Protein AF-A0A9D4Z1L6-F1 (afdb_monomer_lite)

Seconda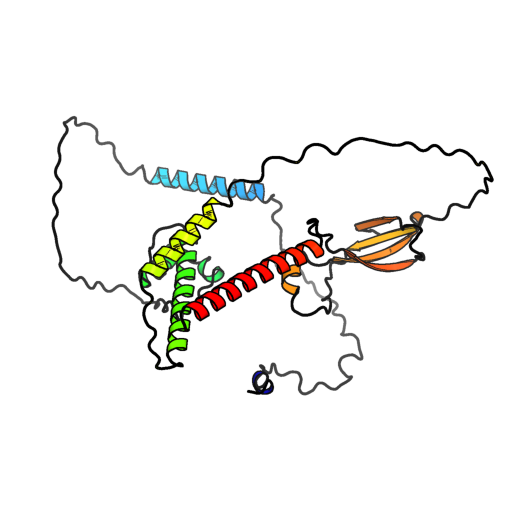ry structure (DSSP, 8-state):
--GGGGTTT----S-STT--TTTSSSSPPPPP---S----S-------S-HHHHHHHHHHHHHHHHHHHHHHHSTT------------------------------S----PPPTTT----HHHHTTS-HHHHHHHHHHTT----S-HHHHHHHHHHHHHHHHHHHHHHHHHTSS---PPPPPPHHHHHHHHHHHHHHHTSSSS--SS---------------------------PPEEEEEEEE---------TTSHHHHHHS-PPEEEEEEEEETTT--S--SEEEEPPTTS---TT-EEEEEE----SS---HHHHHHHHHHHHHHHHHHHHHHHHHHHHTT-

Foldseek 3Di:
DDPVVVPPDDPDPPPDPPPDPPPPPPDDPDDDDDPDDPPDPDDDDDDPDDPVVVVVVVVVVVVVVVVVVVVVVPPPDDDDDDDDDDDDDDDDDDDDDDDDDDDDDDDDDPPLDDLQPDDDDLVNLVVDDLVVLLVNCVVVVHDSDDDSVVSSVVSVVSSVVSNVVVVVVVVVVPDDPDDDDDDDPVVVVVVVVVVVVVVVVVPDDDDDDDDDDDDDDDDDDDDDDDDDPDPDPPPQWKKKFWAFDPDDDPDPPDPPCVVVCVPPPHWTKIKIFIAGPVPDPDDGPDMDTDDPVDPDDHGDIDTDTPDDPDPPPCPPVNVVVVVVVVVVVVVVVVVVVVVVVVVVVD

Radius of gyration: 37.53 Å; chains: 1; bounding box: 114×87×86 Å

InterPro domains:
  IPR003034 SAP domain [PF02037] (129-159)
  IPR003034 SAP domain [PS50800] (125-159)
  IPR018276 DET1- and DDB1-associated protein 1 domain [PF10172] (6-60)
  IPR033575 DET1- and DDB1-associated protein 1-like [PTHR31879] (5-113)
  IPR036361 SAP domain superfamily [G3DSA:1.10.720.30] (111-173)
  IPR036361 SAP domain superfamily [SSF68906] (119-159)

Organism: Chlorella vulgaris (NCBI:txid3077)

Structure (mmCIF, N/CA/C/O backbone):
data_AF-A0A9D4Z1L6-F1
#
_entry.id   AF-A0A9D4Z1L6-F1
#
loop_
_atom_site.group_PDB
_atom_site.id
_atom_site.type_symbol
_atom_site.label_atom_id
_atom_site.label_alt_id
_atom_site.label_comp_id
_atom_site.label_asym_id
_atom_site.label_entity_id
_atom_site.label_seq_id
_atom_site.pdbx_PDB_ins_code
_atom_site.Cartn_x
_atom_site.Cartn_y
_atom_site.Cartn_z
_atom_site.occupancy
_atom_site.B_iso_or_equiv
_atom_site.auth_seq_id
_atom_site.auth_comp_id
_atom_site.auth_asym_id
_atom_site.auth_atom_id
_atom_site.pdbx_PDB_model_num
ATOM 1 N N . MET A 1 1 ? -9.195 -36.889 11.723 1.00 53.09 1 MET A N 1
ATOM 2 C CA . MET A 1 1 ? -9.325 -36.210 10.416 1.00 53.09 1 MET A CA 1
ATOM 3 C C . MET A 1 1 ? -7.951 -36.208 9.779 1.00 53.09 1 MET A C 1
ATOM 5 O O . MET A 1 1 ? -7.046 -35.623 10.361 1.00 53.09 1 MET A O 1
ATOM 9 N N . SER A 1 2 ? -7.751 -36.966 8.698 1.00 58.97 2 SER A N 1
ATOM 10 C CA . SER A 1 2 ? -6.443 -37.022 8.039 1.00 58.97 2 SER A CA 1
ATOM 11 C C . SER A 1 2 ? -6.217 -35.731 7.235 1.00 58.97 2 SER A C 1
ATOM 13 O O . SER A 1 2 ? -7.183 -35.143 6.742 1.00 58.97 2 SER A O 1
ATOM 15 N N . PRO A 1 3 ? -4.966 -35.267 7.094 1.00 63.22 3 PRO A N 1
ATOM 16 C CA . PRO A 1 3 ? -4.641 -34.063 6.327 1.00 63.22 3 PRO A CA 1
ATOM 17 C C . PRO A 1 3 ? -4.965 -34.179 4.827 1.00 63.22 3 PRO A C 1
ATOM 19 O O . PRO A 1 3 ? -4.980 -33.163 4.140 1.00 63.22 3 PRO A O 1
ATOM 22 N N . ALA A 1 4 ? -5.260 -35.383 4.324 1.00 72.00 4 ALA A N 1
ATOM 23 C CA . ALA A 1 4 ? -5.611 -35.612 2.924 1.00 72.00 4 ALA A CA 1
ATOM 24 C C . ALA A 1 4 ? -6.926 -34.913 2.526 1.00 72.00 4 ALA A C 1
ATOM 26 O O . ALA A 1 4 ? -6.987 -34.281 1.479 1.00 72.00 4 ALA A O 1
ATOM 27 N N . GLY A 1 5 ? -7.928 -34.901 3.413 1.00 76.75 5 GLY A N 1
ATOM 28 C CA . GLY A 1 5 ? -9.244 -34.325 3.102 1.00 76.75 5 GLY A CA 1
ATOM 29 C C . GLY A 1 5 ? -9.274 -32.796 2.968 1.00 76.75 5 GLY A C 1
ATOM 30 O O . GLY A 1 5 ? -10.266 -32.250 2.502 1.00 76.75 5 GLY A O 1
ATOM 31 N N . PHE A 1 6 ? -8.209 -32.087 3.366 1.00 76.00 6 PHE A N 1
ATOM 32 C CA . PHE A 1 6 ? -8.093 -30.633 3.169 1.00 76.00 6 PHE A CA 1
ATOM 33 C C . PHE A 1 6 ? -7.629 -30.250 1.758 1.00 76.00 6 PHE A C 1
ATOM 35 O O . PHE A 1 6 ? -7.719 -29.079 1.391 1.00 76.00 6 PHE A O 1
ATOM 42 N N . LEU A 1 7 ? -7.097 -31.209 0.995 1.00 80.62 7 LEU A N 1
ATOM 43 C CA . LEU A 1 7 ? -6.546 -30.981 -0.343 1.00 80.62 7 LEU A CA 1
ATOM 44 C C . LEU A 1 7 ? -7.459 -31.505 -1.457 1.00 80.62 7 LEU A C 1
ATOM 46 O O . LEU A 1 7 ? -7.248 -31.178 -2.626 1.00 80.62 7 LEU A O 1
ATOM 50 N N . ASP A 1 8 ? -8.499 -32.254 -1.099 1.00 82.81 8 ASP A N 1
ATOM 51 C CA . ASP A 1 8 ? -9.543 -32.674 -2.022 1.00 82.81 8 ASP A CA 1
ATOM 52 C C . ASP A 1 8 ? -10.422 -31.454 -2.364 1.00 82.81 8 ASP A C 1
ATOM 54 O O . ASP A 1 8 ? -10.952 -30.792 -1.472 1.00 82.81 8 ASP A O 1
ATOM 58 N N . ASN A 1 9 ? -10.599 -31.154 -3.658 1.00 81.31 9 ASN A N 1
ATOM 59 C CA . ASN A 1 9 ? -11.331 -29.995 -4.220 1.00 81.31 9 ASN A CA 1
ATOM 60 C C . ASN A 1 9 ? -10.559 -28.671 -4.359 1.00 81.31 9 ASN A C 1
ATOM 62 O O . ASN A 1 9 ? -11.145 -27.587 -4.280 1.00 81.31 9 ASN A O 1
ATOM 66 N N . LEU A 1 10 ? -9.258 -28.721 -4.652 1.00 82.62 10 LEU A N 1
ATOM 67 C CA . LEU A 1 10 ? -8.587 -27.533 -5.182 1.00 82.62 10 LEU A CA 1
ATOM 68 C C . LEU A 1 10 ? -9.253 -27.090 -6.502 1.00 82.62 10 LEU A C 1
ATOM 70 O O . LEU A 1 10 ? -9.588 -27.934 -7.337 1.00 82.62 10 LEU A O 1
ATOM 74 N N . PRO A 1 11 ? -9.446 -25.778 -6.722 1.00 84.50 11 PRO A N 1
ATOM 75 C CA . PRO A 1 11 ? -10.078 -25.275 -7.932 1.00 84.50 11 PRO A CA 1
ATOM 76 C C . PRO A 1 11 ? -9.246 -25.656 -9.161 1.00 84.50 11 PRO A C 1
ATOM 78 O O . PRO A 1 11 ? -8.158 -25.123 -9.389 1.00 84.50 11 PRO A O 1
ATOM 81 N N . SER A 1 12 ? -9.775 -26.578 -9.967 1.00 81.50 12 SER A N 1
ATOM 82 C CA . SER A 1 12 ? -9.159 -26.976 -11.228 1.00 81.50 12 SER A CA 1
ATOM 83 C C . SER A 1 12 ? -9.304 -25.844 -12.241 1.00 81.50 12 SER A C 1
ATOM 85 O O . SER A 1 12 ? -10.397 -25.560 -12.724 1.00 81.50 12 SER A O 1
ATOM 87 N N . ARG A 1 13 ? -8.187 -25.189 -12.577 1.00 78.31 13 ARG A N 1
ATOM 88 C CA . ARG A 1 13 ? -8.108 -24.219 -13.686 1.00 78.31 13 ARG A CA 1
ATOM 89 C C . ARG A 1 13 ? -7.798 -24.884 -15.040 1.00 78.31 13 ARG A C 1
ATOM 91 O O . ARG A 1 13 ? -7.430 -24.202 -15.990 1.00 78.31 13 ARG A O 1
ATOM 98 N N . GLY A 1 14 ? -7.969 -26.208 -15.130 1.00 70.75 14 GLY A N 1
ATOM 99 C CA . GLY A 1 14 ? -8.127 -26.929 -16.396 1.00 70.75 14 GLY A CA 1
ATOM 100 C C . GLY A 1 14 ? -6.886 -27.115 -17.276 1.00 70.75 14 GLY A C 1
ATOM 101 O O . GLY A 1 14 ? -7.054 -27.222 -18.482 1.00 70.75 14 GLY A O 1
ATOM 102 N N . THR A 1 15 ? -5.656 -27.150 -16.749 1.00 63.81 15 THR A N 1
ATOM 103 C CA . THR A 1 15 ? -4.468 -27.056 -17.637 1.00 63.81 15 THR A CA 1
ATOM 104 C C . THR A 1 15 ? -3.297 -27.996 -17.357 1.00 63.81 15 THR A C 1
ATOM 106 O O . THR A 1 15 ? -2.270 -27.868 -18.012 1.00 63.81 15 THR A O 1
ATOM 109 N N . LEU A 1 16 ? -3.414 -28.966 -16.444 1.00 68.69 16 LEU A N 1
ATOM 110 C CA . LEU A 1 16 ? -2.266 -29.816 -16.072 1.00 68.69 16 LEU A CA 1
ATOM 111 C C . LEU A 1 16 ? -2.433 -31.314 -16.381 1.00 68.69 16 LEU A C 1
ATOM 113 O O . LEU A 1 16 ? -1.571 -32.106 -16.022 1.00 68.69 16 LEU A O 1
ATOM 117 N N . VAL A 1 17 ? -3.512 -31.722 -17.057 1.00 70.75 17 VAL A N 1
ATOM 118 C CA . VAL A 1 17 ? -3.799 -33.151 -17.322 1.00 70.75 17 VAL A CA 1
ATOM 119 C C . VAL A 1 17 ? -2.971 -33.710 -18.491 1.00 70.75 17 VAL A C 1
ATOM 121 O O . VAL A 1 17 ? -2.734 -34.910 -18.556 1.00 70.75 17 VAL A O 1
ATOM 124 N N . ALA A 1 18 ? -2.475 -32.848 -19.381 1.00 67.44 18 ALA A N 1
ATOM 125 C CA . ALA A 1 18 ? -1.703 -33.227 -20.567 1.00 67.44 18 ALA A CA 1
ATOM 126 C C . ALA A 1 18 ? -0.277 -32.647 -20.550 1.00 67.44 18 ALA A C 1
ATOM 128 O O . ALA A 1 18 ? 0.233 -32.196 -21.573 1.00 67.44 18 ALA A O 1
ATOM 129 N N . VAL A 1 19 ? 0.373 -32.609 -19.382 1.00 62.50 19 VAL A N 1
ATOM 130 C CA . VAL A 1 19 ? 1.788 -32.217 -19.315 1.00 62.50 19 VAL A CA 1
ATOM 131 C C . VAL A 1 19 ? 2.632 -33.409 -19.753 1.00 62.50 19 VAL A C 1
ATOM 133 O O . VAL A 1 19 ? 2.921 -34.309 -18.968 1.00 62.50 19 VAL A O 1
ATOM 136 N N . GLN A 1 20 ? 3.020 -33.426 -21.026 1.00 66.69 20 GLN A N 1
ATOM 137 C CA . GLN A 1 20 ? 4.015 -34.367 -21.521 1.00 66.69 20 GLN A CA 1
ATOM 138 C C . GLN A 1 20 ? 5.375 -33.987 -20.920 1.00 66.69 20 GLN A C 1
ATOM 140 O O . GLN A 1 20 ? 5.901 -32.899 -21.178 1.00 66.69 20 GLN A O 1
ATOM 145 N N . ALA A 1 21 ? 5.930 -34.860 -20.077 1.00 59.34 21 ALA A N 1
ATOM 146 C CA . ALA A 1 21 ? 7.253 -34.660 -19.502 1.00 59.34 21 ALA A CA 1
ATOM 147 C C . ALA A 1 21 ? 8.281 -34.493 -20.638 1.00 59.34 21 ALA A C 1
ATOM 149 O O . ALA A 1 21 ? 8.428 -35.376 -21.478 1.00 59.34 21 ALA A O 1
ATOM 150 N N . GLY A 1 22 ? 8.955 -33.340 -20.684 1.00 59.53 22 GLY A N 1
ATOM 151 C CA . GLY A 1 22 ? 10.030 -33.058 -21.643 1.00 59.53 22 GLY A CA 1
ATOM 152 C C . GLY A 1 22 ? 9.671 -32.185 -22.853 1.00 59.53 22 GLY A C 1
ATOM 153 O O . GLY A 1 22 ? 10.588 -31.682 -23.491 1.00 59.53 22 GLY A O 1
ATOM 154 N N . ALA A 1 23 ? 8.392 -31.921 -23.151 1.00 57.47 23 ALA A N 1
ATOM 155 C CA . ALA A 1 23 ? 8.019 -31.137 -24.343 1.00 57.47 23 ALA A CA 1
ATOM 156 C C . ALA A 1 23 ? 8.062 -29.605 -24.140 1.00 57.47 23 ALA A C 1
ATOM 158 O O . ALA A 1 23 ? 8.220 -28.854 -25.097 1.00 57.47 23 ALA A O 1
ATOM 159 N N . ALA A 1 24 ? 7.933 -29.119 -22.901 1.00 55.81 24 ALA A N 1
ATOM 160 C CA . ALA A 1 24 ? 7.714 -27.694 -22.621 1.00 55.81 24 ALA A CA 1
ATOM 161 C C . ALA A 1 24 ? 8.992 -26.846 -22.432 1.00 55.81 24 ALA A C 1
ATOM 163 O O . ALA A 1 24 ? 8.884 -25.653 -22.164 1.00 55.81 24 ALA A O 1
ATOM 164 N N . PHE A 1 25 ? 10.190 -27.434 -22.545 1.00 57.44 25 PHE A N 1
ATOM 165 C CA . PHE A 1 25 ? 11.450 -26.734 -22.233 1.00 57.44 25 PHE A CA 1
ATOM 166 C C . PHE A 1 25 ? 12.589 -26.973 -23.235 1.00 57.44 25 PHE A C 1
ATOM 168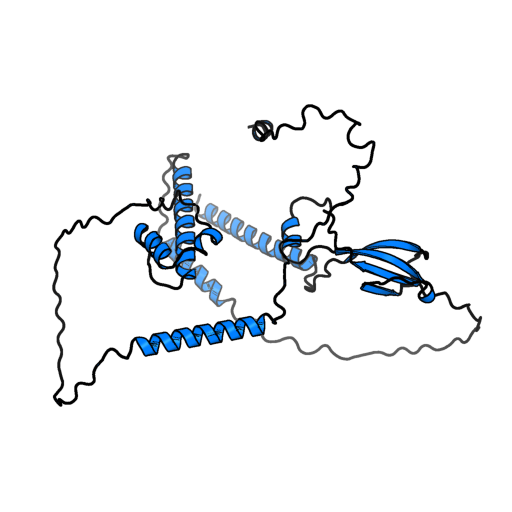 O O . PHE A 1 25 ? 13.698 -26.502 -23.002 1.00 57.44 25 PHE A O 1
ATOM 175 N N . SER A 1 26 ? 12.361 -27.698 -24.336 1.00 64.25 26 SER A N 1
ATOM 176 C CA . SER A 1 26 ? 13.441 -28.020 -25.283 1.00 64.25 26 SER A CA 1
ATOM 177 C C . SER A 1 26 ? 13.832 -26.848 -26.186 1.00 64.25 26 SER A C 1
ATOM 179 O O . SER A 1 26 ? 14.920 -26.857 -26.753 1.00 64.25 26 SER A O 1
ATOM 181 N N . ALA A 1 27 ? 12.965 -25.844 -26.321 1.00 71.56 27 ALA A N 1
ATOM 182 C CA . ALA A 1 27 ? 13.231 -24.641 -27.094 1.00 71.56 27 ALA A CA 1
ATOM 183 C C . ALA A 1 27 ? 12.904 -23.396 -26.255 1.00 71.56 27 ALA A C 1
ATOM 185 O O . ALA A 1 27 ? 11.873 -23.378 -25.574 1.00 71.56 27 ALA A O 1
ATOM 186 N N . PRO A 1 28 ? 13.748 -22.349 -26.295 1.00 76.56 28 PRO A N 1
ATOM 187 C CA . PRO A 1 28 ? 13.396 -21.054 -25.734 1.00 76.56 28 PRO A CA 1
ATOM 188 C C . PRO A 1 28 ? 12.063 -20.569 -26.328 1.00 76.56 28 PRO A C 1
ATOM 190 O O . PRO A 1 28 ? 11.836 -20.762 -27.527 1.00 76.56 28 PRO A O 1
ATOM 193 N N . PRO A 1 29 ? 11.173 -19.945 -25.534 1.00 80.69 29 PRO A N 1
ATOM 194 C CA . PRO A 1 29 ? 9.960 -19.344 -26.074 1.00 80.69 29 PRO A CA 1
ATOM 195 C C . PRO A 1 29 ? 10.329 -18.338 -27.168 1.00 80.69 29 PRO A C 1
ATOM 197 O O . PRO A 1 29 ? 11.328 -17.624 -27.053 1.00 80.69 29 PRO A O 1
ATOM 200 N N . SER A 1 30 ? 9.526 -18.284 -28.231 1.00 86.81 30 SER A N 1
ATOM 201 C CA . SER A 1 30 ? 9.748 -17.347 -29.332 1.00 86.81 30 SER A CA 1
ATOM 202 C C . SER A 1 30 ? 9.797 -15.915 -28.803 1.00 86.81 30 SER A C 1
ATOM 204 O O . SER A 1 30 ? 8.888 -15.481 -28.088 1.00 86.81 30 SER A O 1
ATOM 206 N N . VAL A 1 31 ? 10.846 -15.179 -29.164 1.00 91.44 31 VAL A N 1
ATOM 207 C CA . VAL A 1 31 ? 10.984 -13.768 -28.803 1.00 91.44 31 VAL A CA 1
ATOM 208 C C . VAL A 1 31 ? 9.950 -12.968 -29.588 1.00 91.44 31 VAL A C 1
ATOM 210 O O . VAL A 1 31 ? 9.904 -13.039 -30.814 1.00 91.44 31 VAL A O 1
ATOM 213 N N . TYR A 1 32 ? 9.112 -12.215 -28.881 1.00 91.81 32 TYR A N 1
ATOM 214 C CA . TYR A 1 32 ? 8.189 -11.282 -29.515 1.00 91.81 32 TYR A CA 1
ATOM 215 C C . TYR A 1 32 ? 8.948 -10.023 -29.947 1.00 91.81 32 TYR A C 1
ATOM 217 O O . TYR A 1 32 ? 9.517 -9.325 -29.107 1.00 91.81 32 TYR A O 1
ATOM 225 N N . ILE A 1 33 ? 8.939 -9.744 -31.250 1.00 94.50 33 ILE A N 1
ATOM 226 C CA . ILE A 1 33 ? 9.453 -8.511 -31.851 1.00 94.50 33 ILE A CA 1
ATOM 227 C C . ILE A 1 33 ? 8.235 -7.711 -32.316 1.00 94.50 33 ILE A C 1
ATOM 229 O O . ILE A 1 33 ? 7.389 -8.224 -33.047 1.00 94.50 33 ILE A O 1
ATOM 233 N N . ALA A 1 34 ? 8.096 -6.482 -31.822 1.00 90.81 34 ALA A N 1
ATOM 234 C CA . ALA A 1 34 ? 6.982 -5.619 -32.190 1.00 90.81 34 ALA A CA 1
ATOM 235 C C . ALA A 1 34 ? 7.282 -4.924 -33.528 1.00 90.81 34 ALA A C 1
ATOM 237 O O . ALA A 1 34 ? 8.034 -3.955 -33.558 1.00 90.81 34 ALA A O 1
ATOM 238 N N . ASP A 1 35 ? 6.674 -5.405 -34.615 1.00 93.75 35 ASP A N 1
ATOM 239 C CA . ASP A 1 35 ? 6.827 -4.824 -35.964 1.00 93.75 35 ASP A CA 1
ATOM 240 C C . ASP A 1 35 ? 5.863 -3.655 -36.245 1.00 93.75 35 ASP A C 1
ATOM 242 O O . ASP A 1 35 ? 5.891 -3.050 -37.316 1.00 93.75 35 ASP A O 1
ATOM 246 N N . HIS A 1 36 ? 4.975 -3.342 -35.301 1.00 93.06 36 HIS A N 1
ATOM 247 C CA . HIS A 1 36 ? 3.961 -2.298 -35.434 1.00 93.06 36 HIS A CA 1
ATOM 248 C C . HIS A 1 36 ? 4.182 -1.156 -34.444 1.00 93.06 36 HIS A C 1
ATOM 250 O O . HIS A 1 36 ? 4.800 -1.334 -33.396 1.00 93.06 36 HIS A O 1
ATOM 256 N N . ASP A 1 37 ? 3.635 0.017 -34.769 1.00 89.06 37 ASP A N 1
ATOM 257 C CA . ASP A 1 37 ? 3.683 1.185 -33.894 1.00 89.06 37 ASP A CA 1
ATOM 258 C C . ASP A 1 37 ? 2.895 0.926 -32.600 1.00 89.06 37 ASP A C 1
ATOM 260 O O . ASP A 1 37 ? 1.679 0.721 -32.611 1.00 89.06 37 ASP A O 1
ATOM 264 N N . THR A 1 38 ? 3.605 0.921 -31.473 1.00 88.94 38 THR A N 1
ATOM 265 C CA . THR A 1 38 ? 3.051 0.733 -30.127 1.00 88.94 38 THR A CA 1
ATOM 266 C C . THR A 1 38 ? 2.968 2.053 -29.363 1.00 88.94 38 THR A C 1
ATOM 268 O O . THR A 1 38 ? 3.260 2.094 -28.164 1.00 88.94 38 THR A O 1
ATOM 271 N N . ALA A 1 39 ? 2.616 3.151 -30.037 1.00 91.88 39 ALA A N 1
ATOM 272 C CA . ALA A 1 39 ? 2.432 4.446 -29.393 1.00 91.88 39 ALA A CA 1
ATOM 273 C C . ALA A 1 39 ? 1.466 4.332 -28.188 1.00 91.88 39 ALA A C 1
ATOM 275 O O . ALA A 1 39 ? 0.300 3.950 -28.349 1.00 91.88 39 ALA A O 1
ATOM 276 N N . PRO A 1 40 ? 1.919 4.639 -26.956 1.00 91.12 40 PRO A N 1
ATOM 277 C CA . PRO A 1 40 ? 1.089 4.471 -25.774 1.00 91.12 40 PRO A CA 1
ATOM 278 C C . PRO A 1 40 ? -0.022 5.526 -25.749 1.00 91.12 40 PRO A C 1
ATOM 280 O O . PRO A 1 40 ? 0.241 6.725 -25.803 1.00 91.12 40 PRO A O 1
ATOM 283 N N . GLN A 1 41 ? -1.275 5.092 -25.587 1.00 91.44 41 GLN A N 1
ATOM 284 C CA . GLN A 1 41 ? -2.422 6.004 -25.446 1.00 91.44 41 GLN A CA 1
ATOM 285 C C . GLN A 1 41 ? -2.396 6.801 -24.133 1.00 91.44 41 GLN A C 1
ATOM 287 O O . GLN A 1 41 ? -3.025 7.852 -24.023 1.00 91.44 41 GLN A O 1
ATOM 292 N N . GLN A 1 42 ? -1.698 6.296 -23.114 1.00 93.69 42 GLN A N 1
ATOM 293 C CA . GLN A 1 42 ? -1.614 6.918 -21.797 1.00 93.69 42 GLN A CA 1
ATOM 294 C C . GLN A 1 42 ? -0.160 6.992 -21.348 1.00 93.69 42 GLN A C 1
ATOM 296 O O . GLN A 1 42 ? 0.555 5.992 -21.342 1.00 93.69 42 GLN A O 1
ATOM 301 N N . VAL A 1 43 ? 0.262 8.186 -20.935 1.00 94.44 43 VAL A N 1
ATOM 302 C CA . VAL A 1 43 ? 1.596 8.426 -20.384 1.00 94.44 43 VAL A CA 1
ATOM 303 C C . VAL A 1 43 ? 1.454 8.692 -18.894 1.00 94.44 43 VAL A C 1
ATOM 305 O O . VAL A 1 43 ? 0.856 9.688 -18.485 1.00 94.44 43 VAL A O 1
ATOM 308 N N . VAL A 1 44 ? 2.014 7.807 -18.071 1.00 95.06 44 VAL A N 1
ATOM 309 C CA . VAL A 1 44 ? 2.070 8.013 -16.622 1.00 95.06 44 VAL A CA 1
ATOM 310 C C . VAL A 1 44 ? 3.084 9.118 -16.338 1.00 95.06 44 VAL A C 1
ATOM 312 O O . VAL A 1 44 ? 4.272 8.978 -16.626 1.00 95.06 44 VAL A O 1
ATOM 315 N N . ARG A 1 45 ? 2.611 10.243 -15.798 1.00 95.62 45 ARG A N 1
ATOM 316 C CA . ARG A 1 45 ? 3.448 11.375 -15.386 1.00 95.62 45 ARG A CA 1
ATOM 317 C C . ARG A 1 45 ? 3.441 11.489 -13.870 1.00 95.62 45 ARG A C 1
ATOM 319 O O . ARG A 1 45 ? 2.382 11.446 -13.246 1.00 95.62 45 ARG A O 1
ATOM 326 N N . ASN A 1 46 ? 4.624 11.689 -13.303 1.00 95.56 46 ASN A N 1
ATOM 327 C CA . ASN A 1 46 ? 4.772 12.001 -11.890 1.00 95.56 46 ASN A CA 1
ATOM 328 C C . ASN A 1 46 ? 4.663 13.514 -11.690 1.00 95.56 46 ASN A C 1
ATOM 330 O O . ASN A 1 46 ? 5.186 14.292 -12.486 1.00 95.56 46 ASN A O 1
ATOM 334 N N . ASP A 1 47 ? 3.974 13.919 -10.626 1.00 95.19 47 ASP A N 1
ATOM 335 C CA . ASP A 1 47 ? 3.906 15.320 -10.212 1.00 95.19 47 ASP A CA 1
ATOM 336 C C . ASP A 1 47 ? 5.296 15.759 -9.720 1.00 95.19 47 ASP A C 1
ATOM 338 O O . ASP A 1 47 ? 5.799 15.168 -8.760 1.00 95.19 47 ASP A O 1
ATOM 342 N N . PRO A 1 48 ? 5.932 16.760 -10.355 1.00 96.25 48 PRO A N 1
ATOM 343 C CA . PRO A 1 48 ? 7.268 17.211 -9.969 1.00 96.25 48 PRO A CA 1
ATOM 344 C C . PRO A 1 48 ? 7.274 17.989 -8.645 1.00 96.25 48 PRO A C 1
ATOM 346 O O . PRO A 1 48 ? 8.336 18.297 -8.106 1.00 96.25 48 PRO A O 1
ATOM 349 N N . THR A 1 49 ? 6.105 18.344 -8.110 1.00 96.38 49 THR A N 1
ATOM 350 C CA . THR A 1 49 ? 6.002 19.158 -6.902 1.00 96.38 49 THR A CA 1
ATOM 351 C C . THR A 1 49 ? 6.414 18.359 -5.670 1.00 96.38 49 THR A C 1
ATOM 353 O O . THR A 1 49 ? 5.898 17.271 -5.408 1.00 96.38 49 THR A O 1
ATOM 356 N N . ASN A 1 50 ? 7.290 18.936 -4.843 1.00 96.50 50 ASN A N 1
ATOM 357 C CA . ASN A 1 50 ? 7.658 18.341 -3.561 1.00 96.50 50 ASN A CA 1
ATOM 358 C C . ASN A 1 50 ? 6.408 18.095 -2.690 1.00 96.50 50 ASN A C 1
ATOM 360 O O . ASN A 1 50 ? 5.543 18.967 -2.544 1.00 96.50 50 ASN A O 1
ATOM 364 N N . ILE A 1 51 ? 6.338 16.918 -2.065 1.00 97.44 51 ILE A N 1
ATOM 365 C CA . ILE A 1 51 ? 5.184 16.478 -1.271 1.00 97.44 51 ILE A CA 1
ATOM 366 C C . ILE A 1 51 ? 4.817 17.452 -0.141 1.00 97.44 51 ILE A C 1
ATOM 368 O O . ILE A 1 51 ? 3.633 17.635 0.162 1.00 97.44 51 ILE A O 1
ATOM 372 N N . LEU A 1 52 ? 5.805 18.126 0.455 1.00 96.88 52 LEU A N 1
ATOM 373 C CA . LEU A 1 52 ? 5.582 19.117 1.507 1.00 96.88 52 LEU A CA 1
ATOM 374 C C . LEU A 1 52 ? 4.872 20.352 0.950 1.00 96.88 52 LEU A C 1
ATOM 376 O O . LEU A 1 52 ? 3.872 20.790 1.520 1.00 96.88 52 LEU A O 1
ATOM 380 N N . ILE A 1 53 ? 5.330 20.863 -0.197 1.00 97.50 53 ILE A N 1
ATOM 381 C CA . ILE A 1 53 ? 4.734 22.023 -0.875 1.00 97.50 53 ILE A CA 1
ATOM 382 C C . ILE A 1 53 ? 3.279 21.717 -1.236 1.00 97.50 53 ILE A C 1
ATOM 384 O O . ILE A 1 53 ? 2.380 22.476 -0.868 1.00 97.50 53 ILE A O 1
ATOM 388 N N . ARG A 1 54 ? 3.029 20.556 -1.854 1.00 96.56 54 ARG A N 1
ATOM 389 C CA . ARG A 1 54 ? 1.676 20.105 -2.202 1.00 96.56 54 ARG A CA 1
ATOM 390 C C . ARG A 1 54 ? 0.774 20.003 -0.971 1.00 96.56 54 ARG A C 1
ATOM 392 O O . ARG A 1 54 ? -0.380 20.428 -0.993 1.00 96.56 54 ARG A O 1
ATOM 399 N N . THR A 1 55 ? 1.301 19.491 0.140 1.00 97.25 55 THR A N 1
ATOM 400 C CA . THR A 1 55 ? 0.547 19.369 1.396 1.00 97.25 55 THR A CA 1
ATOM 401 C C . THR A 1 55 ? 0.189 20.734 1.984 1.00 97.25 55 THR A C 1
ATOM 403 O O . THR A 1 55 ? -0.944 20.938 2.423 1.00 97.25 55 THR A O 1
ATOM 406 N N . LEU A 1 56 ? 1.124 21.686 1.980 1.00 97.62 56 LEU A N 1
ATOM 407 C CA . LEU A 1 56 ? 0.889 23.041 2.483 1.00 97.62 56 LEU A CA 1
ATOM 408 C C . LEU A 1 56 ? -0.111 23.810 1.606 1.00 97.62 56 LEU A C 1
ATOM 410 O O . LEU A 1 56 ? -1.024 24.443 2.136 1.00 97.62 56 LEU A O 1
ATOM 414 N N . GLN A 1 57 ? -0.010 23.693 0.281 1.00 96.31 57 GLN A N 1
ATOM 415 C CA . GLN A 1 57 ? -0.967 24.283 -0.663 1.00 96.31 57 GLN A CA 1
ATOM 416 C C . GLN A 1 57 ? -2.382 23.704 -0.486 1.00 96.31 57 GLN A C 1
ATOM 418 O O . GLN A 1 57 ? -3.367 24.449 -0.453 1.00 96.31 57 GLN A O 1
ATOM 423 N N . ASN A 1 58 ? -2.494 22.389 -0.276 1.00 94.81 58 ASN A N 1
ATOM 424 C CA . ASN A 1 58 ? -3.770 21.727 0.011 1.00 94.81 58 ASN A CA 1
ATOM 425 C C . ASN A 1 58 ? -4.378 22.176 1.350 1.00 94.81 58 ASN A C 1
ATOM 427 O O . ASN A 1 58 ? -5.594 22.338 1.459 1.00 94.81 58 ASN A O 1
ATOM 431 N N . LYS A 1 59 ? -3.555 22.406 2.383 1.00 96.06 59 LYS A N 1
ATOM 432 C CA . LYS A 1 59 ? -4.031 22.954 3.665 1.00 96.06 59 LYS A CA 1
ATOM 433 C C . LYS A 1 59 ? -4.537 24.389 3.505 1.00 96.06 59 LYS A C 1
ATOM 435 O O . LYS A 1 59 ? -5.646 24.684 3.943 1.00 96.06 59 LYS A O 1
ATOM 440 N N . ARG A 1 60 ? -3.774 25.244 2.815 1.00 95.81 60 ARG A N 1
ATOM 441 C CA . ARG A 1 60 ? -4.124 26.654 2.586 1.00 95.81 60 ARG A CA 1
ATOM 442 C C . ARG A 1 60 ? -5.431 26.807 1.805 1.00 95.81 60 ARG A C 1
ATOM 444 O O . ARG A 1 60 ? -6.305 27.561 2.222 1.00 95.81 60 ARG A O 1
ATOM 451 N N . SER A 1 61 ? -5.597 26.054 0.718 1.00 93.44 61 SER A N 1
ATOM 452 C CA . SER A 1 61 ? -6.830 26.075 -0.087 1.00 93.44 61 SER A CA 1
ATOM 453 C C . SER A 1 61 ? -8.049 25.572 0.695 1.00 93.44 61 SER A C 1
ATOM 455 O O . SER A 1 61 ? -9.128 26.163 0.615 1.00 93.44 61 SER A O 1
ATOM 457 N N . LYS A 1 62 ? -7.885 24.530 1.519 1.00 94.31 62 LYS A N 1
ATOM 458 C CA . LYS A 1 62 ? -8.954 24.017 2.388 1.00 94.31 62 LYS A CA 1
ATOM 459 C C . LYS A 1 62 ? -9.383 25.031 3.453 1.00 94.31 62 LYS A C 1
ATOM 461 O O . LYS A 1 62 ? -10.578 25.171 3.716 1.00 94.31 62 LYS A O 1
ATOM 466 N N . GLU A 1 63 ? -8.437 25.737 4.067 1.00 93.06 63 GLU A N 1
ATOM 467 C CA . GLU A 1 63 ? -8.737 26.801 5.032 1.00 93.06 63 GLU A CA 1
ATOM 468 C C . GLU A 1 63 ? -9.427 27.997 4.371 1.00 93.06 63 GLU A C 1
ATOM 470 O O . GLU A 1 63 ? -10.408 28.519 4.908 1.00 93.06 63 GLU A O 1
ATOM 475 N N . GLU A 1 64 ? -8.987 28.389 3.174 1.00 91.56 64 GLU A N 1
ATOM 476 C CA . GLU A 1 64 ? -9.623 29.459 2.408 1.00 91.56 64 GLU A CA 1
ATOM 477 C C . GLU A 1 64 ? -11.075 29.115 2.042 1.00 91.56 64 GLU A C 1
ATOM 479 O O . GLU A 1 64 ? -11.974 29.942 2.225 1.00 91.56 64 GLU A O 1
ATOM 484 N N . ALA A 1 65 ? -11.334 27.878 1.608 1.00 89.44 65 ALA A N 1
ATOM 485 C CA . ALA A 1 65 ? -12.686 27.396 1.335 1.00 89.44 65 ALA A CA 1
ATOM 486 C C . ALA A 1 65 ? -13.579 27.457 2.588 1.00 89.44 65 ALA A C 1
ATOM 488 O O . ALA A 1 65 ? -14.721 27.920 2.522 1.00 89.44 65 ALA A O 1
ATOM 489 N N . LYS A 1 66 ? -13.040 27.076 3.755 1.00 87.00 66 LYS A N 1
ATOM 490 C CA . LYS A 1 66 ? -13.757 27.161 5.036 1.00 87.00 66 LYS A CA 1
ATOM 491 C C . LYS A 1 66 ? -14.068 28.613 5.424 1.00 87.00 66 LYS A C 1
ATOM 493 O O . LYS A 1 66 ? -15.163 28.900 5.906 1.00 87.00 66 LYS A O 1
ATOM 498 N N . ARG A 1 67 ? -13.146 29.550 5.167 1.00 83.88 67 ARG A N 1
ATOM 499 C CA . ARG A 1 67 ? -13.343 30.987 5.431 1.00 83.88 67 ARG A CA 1
ATOM 500 C C . ARG A 1 67 ? -14.399 31.611 4.512 1.00 83.88 67 ARG A C 1
ATOM 502 O O . ARG A 1 67 ? -15.170 32.456 4.965 1.00 83.88 67 ARG A O 1
ATOM 509 N N . LYS A 1 68 ? -14.472 31.188 3.245 1.00 83.44 68 LYS A N 1
ATOM 510 C CA . LYS A 1 68 ? -15.511 31.635 2.297 1.00 83.44 68 LYS A CA 1
ATOM 511 C C . LYS A 1 68 ? -16.899 31.101 2.668 1.00 83.44 68 LYS A C 1
ATOM 513 O O . LYS A 1 68 ? -17.863 31.857 2.596 1.00 83.44 68 LYS A O 1
ATOM 518 N N . GLN A 1 69 ? -17.000 29.861 3.153 1.00 76.62 69 GLN A N 1
ATOM 519 C CA . GLN A 1 69 ? -18.270 29.315 3.654 1.00 76.62 69 GLN A CA 1
ATOM 520 C C . GLN A 1 69 ? -18.785 30.044 4.905 1.00 76.62 69 GLN A C 1
ATOM 522 O O . GLN A 1 69 ? -19.980 30.307 4.999 1.00 76.62 69 GLN A O 1
ATOM 527 N N . ALA A 1 70 ? -17.904 30.446 5.828 1.00 69.06 70 ALA A N 1
ATOM 528 C CA . ALA A 1 70 ? -18.309 31.201 7.019 1.00 69.06 70 ALA A CA 1
ATOM 529 C C . ALA A 1 70 ? -18.865 32.601 6.685 1.00 69.06 70 ALA A C 1
ATOM 531 O O . ALA A 1 70 ? -19.831 33.040 7.300 1.00 69.06 70 ALA A O 1
ATOM 532 N N . LYS A 1 71 ? -18.317 33.285 5.670 1.00 63.47 71 LYS A N 1
ATOM 533 C CA . LYS A 1 71 ? -18.813 34.604 5.229 1.00 63.47 71 LYS A CA 1
ATOM 534 C C . LYS A 1 71 ? -20.140 34.551 4.461 1.00 63.47 71 LYS A C 1
ATOM 536 O O . LYS A 1 71 ? -20.839 35.557 4.406 1.00 63.47 71 LYS A O 1
ATOM 541 N N . ALA A 1 72 ? -20.492 33.411 3.866 1.00 59.78 72 ALA A N 1
ATOM 542 C CA . ALA A 1 72 ? -21.781 33.235 3.193 1.00 59.78 72 ALA A CA 1
ATOM 543 C C . ALA A 1 72 ? -22.935 32.969 4.180 1.00 59.78 72 ALA A C 1
ATOM 545 O O . ALA A 1 72 ? -24.079 33.285 3.870 1.00 59.78 72 ALA A O 1
ATOM 546 N N . ALA A 1 73 ? -22.642 32.440 5.375 1.00 58.22 73 ALA A N 1
ATOM 547 C CA . ALA A 1 73 ? -23.640 32.184 6.417 1.00 58.22 73 ALA A CA 1
ATOM 548 C C . ALA A 1 73 ? -24.045 33.441 7.218 1.00 58.22 73 ALA A C 1
ATOM 550 O O . ALA A 1 73 ? -25.099 33.445 7.846 1.00 58.22 73 ALA A O 1
ATOM 551 N N . ASP A 1 74 ? -23.241 34.509 7.177 1.00 55.91 74 ASP A N 1
ATOM 552 C CA . ASP A 1 74 ? -23.431 35.719 7.997 1.00 55.91 74 ASP A CA 1
ATOM 553 C C . ASP A 1 74 ? -24.123 36.882 7.254 1.00 55.91 74 ASP A C 1
ATOM 555 O O . ASP A 1 74 ? -24.404 37.930 7.822 1.00 55.91 74 ASP A O 1
ATOM 559 N N . LYS A 1 75 ? -24.468 36.711 5.970 1.00 57.72 75 LYS A N 1
ATOM 560 C CA . LYS A 1 75 ? -25.222 37.718 5.192 1.00 57.72 75 LYS A CA 1
ATOM 561 C C . LYS A 1 75 ? -26.751 37.622 5.343 1.00 57.72 75 LYS A C 1
ATOM 563 O O . LYS A 1 75 ? -27.476 38.310 4.630 1.00 57.72 75 LYS A O 1
ATOM 568 N N . GLY A 1 76 ? -27.250 36.777 6.250 1.00 52.66 76 GLY A N 1
ATOM 569 C CA . GLY A 1 76 ? -28.685 36.535 6.456 1.00 52.66 76 GLY A CA 1
ATOM 570 C C . GLY A 1 76 ? -29.366 37.370 7.549 1.00 52.66 76 GLY A C 1
ATOM 571 O O . GLY A 1 76 ? -30.592 37.352 7.628 1.00 52.66 76 GLY A O 1
ATOM 572 N N . LYS A 1 77 ? -28.627 38.105 8.392 1.00 53.00 77 LYS A N 1
ATOM 573 C CA . LYS A 1 77 ? -29.226 38.971 9.421 1.00 53.00 77 LYS A CA 1
ATOM 574 C C . LYS A 1 77 ? -29.162 40.432 8.990 1.00 53.00 77 LYS A C 1
ATOM 576 O O . LYS A 1 77 ? -28.117 41.068 9.056 1.00 53.00 77 LYS A O 1
ATOM 581 N N . ARG A 1 78 ? -30.310 40.946 8.539 1.00 45.44 78 ARG A N 1
ATOM 582 C CA . ARG A 1 78 ? -30.583 42.385 8.437 1.00 45.44 78 ARG A CA 1
ATOM 583 C C . ARG A 1 78 ? -30.293 43.051 9.797 1.00 45.44 78 ARG A C 1
ATOM 585 O O . ARG A 1 78 ? -30.723 42.490 10.807 1.00 45.44 78 ARG A O 1
ATOM 592 N N . PRO A 1 79 ? -29.615 44.209 9.845 1.00 44.53 79 PRO A N 1
ATOM 593 C CA . PRO A 1 79 ? -29.562 45.020 11.050 1.00 44.53 79 PRO A CA 1
ATOM 594 C C . PRO A 1 79 ? -30.929 45.699 11.196 1.00 44.53 79 PRO A C 1
ATOM 596 O O . PRO A 1 79 ? -31.337 46.472 10.333 1.00 44.53 79 PRO A O 1
ATOM 599 N N . ALA A 1 80 ? -31.678 45.324 12.228 1.00 41.94 80 ALA A N 1
ATOM 600 C CA . ALA A 1 80 ? -32.784 46.128 12.725 1.00 41.94 80 ALA A CA 1
ATOM 601 C C . ALA A 1 80 ? -32.245 46.850 13.956 1.00 41.94 80 ALA A C 1
ATOM 603 O O . ALA A 1 80 ? -31.805 46.216 14.917 1.00 41.94 80 ALA A O 1
ATOM 604 N N . GLU A 1 81 ? -32.173 48.160 13.814 1.00 47.38 81 GLU A N 1
ATOM 605 C CA . GLU A 1 81 ? -31.671 49.119 14.780 1.00 47.38 81 GLU A CA 1
ATOM 606 C C . GLU A 1 81 ? -32.684 49.267 15.930 1.00 47.38 81 GLU A C 1
ATOM 608 O O . GLU A 1 81 ? -33.875 49.016 15.745 1.00 47.38 81 GLU A O 1
ATOM 613 N N . ASP A 1 82 ? -32.169 49.641 17.101 1.00 44.06 82 ASP A N 1
ATOM 614 C CA . ASP A 1 82 ? -32.882 50.198 18.258 1.00 44.06 82 ASP A CA 1
ATOM 615 C C . ASP A 1 82 ? -33.948 49.353 18.982 1.00 44.06 82 ASP A C 1
ATOM 617 O O . ASP A 1 82 ? -35.088 49.222 18.550 1.00 44.06 82 ASP A O 1
ATOM 621 N N . ALA A 1 83 ? -33.602 48.887 20.190 1.00 39.38 83 ALA A N 1
ATOM 622 C CA . ALA A 1 83 ? -34.410 49.132 21.393 1.00 39.38 83 ALA A CA 1
ATOM 623 C C . ALA A 1 83 ? -33.701 48.614 22.658 1.00 39.38 83 ALA A C 1
ATOM 625 O O . ALA A 1 83 ? -33.505 47.421 22.889 1.00 39.38 83 ALA A O 1
ATOM 626 N N . GLU A 1 84 ? -33.340 49.588 23.473 1.00 42.84 84 GLU A N 1
ATOM 627 C CA . GLU A 1 84 ? -32.953 49.569 24.875 1.00 42.84 84 GLU A CA 1
ATOM 628 C C . GLU A 1 84 ? -33.975 48.827 25.765 1.00 42.84 84 GLU A C 1
ATOM 630 O O . GLU A 1 84 ? -35.180 48.977 25.576 1.00 42.84 84 GLU A O 1
ATOM 635 N N . GLY A 1 85 ? -33.525 48.055 26.768 1.00 36.75 85 GLY A N 1
ATOM 636 C CA . GLY A 1 85 ? -34.439 47.608 27.832 1.00 36.75 85 GLY A CA 1
ATOM 637 C C . GLY A 1 85 ? -34.117 46.299 28.559 1.00 36.75 85 GLY A C 1
ATOM 638 O O . GLY A 1 85 ? -34.523 45.227 28.136 1.00 36.75 85 GLY A O 1
ATOM 639 N N . SER A 1 86 ? -33.508 46.445 29.739 1.00 37.88 86 SER A N 1
ATOM 640 C CA . SER A 1 86 ? -33.791 45.708 30.987 1.00 37.88 86 SER A CA 1
ATOM 641 C C . SER A 1 86 ? -33.578 44.177 31.095 1.00 37.88 86 SER A C 1
ATOM 643 O O . SER A 1 86 ? -34.205 43.352 30.439 1.00 37.88 86 SER A O 1
ATOM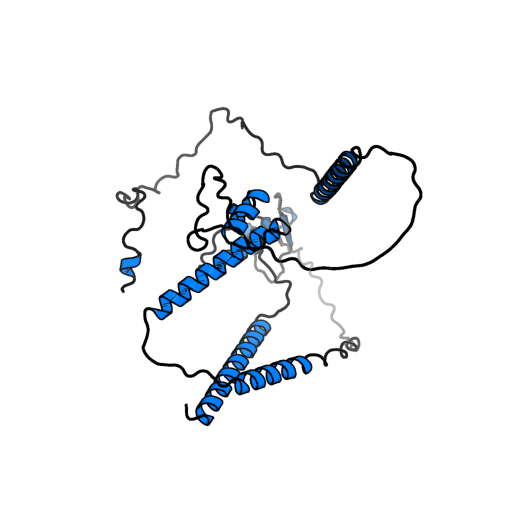 645 N N . ARG A 1 87 ? -32.738 43.792 32.072 1.00 43.31 87 ARG A N 1
ATOM 646 C CA . ARG A 1 87 ? -32.679 42.454 32.720 1.00 43.31 87 ARG A CA 1
ATOM 647 C C . ARG A 1 87 ? -33.948 42.241 33.604 1.00 43.31 87 ARG A C 1
ATOM 649 O O . ARG A 1 87 ? -34.744 43.173 33.670 1.00 43.31 87 ARG A O 1
ATOM 656 N N . PRO A 1 88 ? -34.107 41.194 34.461 1.00 53.47 88 PRO A N 1
ATOM 657 C CA . PRO A 1 88 ? -33.481 39.861 34.617 1.00 53.47 88 PRO A CA 1
ATOM 658 C C . PRO A 1 88 ? -34.533 38.721 34.866 1.00 53.47 88 PRO A C 1
ATOM 660 O O . PRO A 1 88 ? -35.731 38.956 34.836 1.00 53.47 88 PRO A O 1
ATOM 663 N N . ALA A 1 89 ? -34.059 37.516 35.247 1.00 40.97 89 ALA A N 1
ATOM 664 C CA . ALA A 1 89 ? -34.680 36.556 36.199 1.00 40.97 89 ALA A CA 1
ATOM 665 C C . ALA A 1 89 ? -35.255 35.202 35.689 1.00 40.97 89 ALA A C 1
ATOM 667 O O . ALA A 1 89 ? -36.367 35.086 35.198 1.00 40.97 89 ALA A O 1
ATOM 668 N N . LYS A 1 90 ? -34.484 34.135 35.965 1.00 45.47 90 LYS A N 1
ATOM 669 C CA . LYS A 1 90 ? -34.807 32.987 36.849 1.00 45.47 90 LYS A CA 1
ATOM 670 C C . LYS A 1 90 ? -36.223 32.366 36.795 1.00 45.47 90 LYS A C 1
ATOM 672 O O . LYS A 1 90 ? -37.104 32.820 37.513 1.00 45.47 90 LYS A O 1
ATOM 677 N N . ARG A 1 91 ? -36.341 31.166 36.198 1.00 37.81 91 ARG A N 1
ATOM 678 C CA . ARG A 1 91 ? -36.838 29.932 36.868 1.00 37.81 91 ARG A CA 1
ATOM 679 C C . ARG A 1 91 ? -36.736 28.675 35.974 1.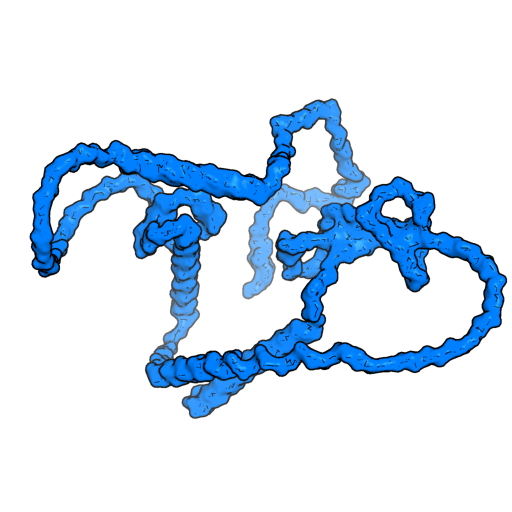00 37.81 91 ARG A C 1
ATOM 681 O O . ARG A 1 91 ? -36.973 28.785 34.776 1.00 37.81 91 ARG A O 1
ATOM 688 N N . PRO A 1 92 ? -36.425 27.492 36.545 1.00 55.59 92 PRO A N 1
ATOM 689 C CA . PRO A 1 92 ? -36.559 26.191 35.892 1.00 55.59 92 PRO A CA 1
ATOM 690 C C . PRO A 1 92 ? -37.929 25.563 36.208 1.00 55.59 92 PRO A C 1
ATOM 692 O O . PRO A 1 92 ? -38.457 25.768 37.301 1.00 55.59 92 PRO A O 1
ATOM 695 N N . ALA A 1 93 ? -38.478 24.756 35.301 1.00 37.62 93 ALA A N 1
ATOM 696 C CA . ALA A 1 93 ? -39.535 23.802 35.633 1.00 37.62 93 ALA A CA 1
ATOM 697 C C . ALA A 1 93 ? -39.562 22.649 34.626 1.00 37.62 93 ALA A C 1
ATOM 699 O O . ALA A 1 93 ? -39.559 22.853 33.414 1.00 37.62 93 ALA A O 1
ATOM 700 N N . ALA A 1 94 ? -39.563 21.444 35.187 1.00 42.03 94 ALA A N 1
ATOM 701 C CA . ALA A 1 94 ? -39.801 20.177 34.528 1.00 42.03 94 ALA A CA 1
ATOM 702 C C . ALA A 1 94 ? -41.204 20.111 33.903 1.00 42.03 94 ALA A C 1
ATOM 704 O O . ALA A 1 94 ? -42.144 20.730 34.398 1.00 42.03 94 ALA A O 1
ATOM 705 N N . GLY A 1 95 ? -41.343 19.289 32.866 1.00 38.81 95 GLY A N 1
ATOM 706 C CA . GLY A 1 95 ? -42.628 18.901 32.301 1.00 38.81 95 GLY A CA 1
ATOM 707 C C . GLY A 1 95 ? -42.475 17.610 31.510 1.00 38.81 95 GLY A C 1
ATOM 708 O O . GLY A 1 95 ? -41.953 17.624 30.399 1.00 38.81 95 GLY A O 1
ATOM 709 N N . SER A 1 96 ? -42.885 16.506 32.132 1.00 42.00 96 SER A N 1
ATOM 710 C CA . SER A 1 96 ? -43.121 15.206 31.507 1.00 42.00 96 SER A CA 1
ATOM 711 C C . SER A 1 96 ? -44.054 15.313 30.302 1.00 42.00 96 SER A C 1
ATOM 713 O O . SER A 1 96 ? -44.973 16.129 30.290 1.00 42.00 96 SER A O 1
ATOM 715 N N . GLY A 1 97 ? -43.859 14.418 29.337 1.00 36.66 97 GLY A N 1
ATOM 716 C CA . GLY A 1 97 ? -44.759 14.221 28.207 1.00 36.66 97 GLY A CA 1
ATOM 717 C C . GLY A 1 97 ? -44.415 12.943 27.453 1.00 36.66 97 GLY A C 1
ATOM 718 O O . GLY A 1 97 ? -43.803 12.997 26.391 1.00 36.66 97 GLY A O 1
ATOM 719 N N . ASP A 1 98 ? -44.781 11.802 28.035 1.00 40.50 98 ASP A N 1
ATOM 720 C CA . ASP A 1 98 ? -44.987 10.543 27.321 1.00 40.50 98 ASP A CA 1
ATOM 721 C C . ASP A 1 98 ? -46.104 10.708 26.278 1.00 40.50 98 ASP A C 1
ATOM 723 O O . ASP A 1 98 ? -47.128 11.329 26.565 1.00 40.50 98 ASP A O 1
ATOM 727 N N . GLY A 1 99 ? -45.946 10.127 25.084 1.00 35.38 99 GLY A N 1
ATOM 728 C CA . GLY A 1 99 ? -47.035 10.109 24.102 1.00 35.38 99 GLY A CA 1
ATOM 729 C C . GLY A 1 99 ? -46.635 9.826 22.657 1.00 35.38 99 GLY A C 1
ATOM 730 O O . GLY A 1 99 ? -46.571 10.732 21.840 1.00 35.38 99 GLY A O 1
ATOM 731 N N . ALA A 1 100 ? -46.369 8.551 22.382 1.00 40.59 100 ALA A N 1
ATOM 732 C CA . ALA A 1 100 ? -46.642 7.790 21.159 1.00 40.59 100 ALA A CA 1
ATOM 733 C C . ALA A 1 100 ? -46.925 8.499 19.807 1.00 40.59 100 ALA A C 1
ATOM 735 O O . ALA A 1 100 ? -47.905 9.214 19.636 1.00 40.59 100 ALA A O 1
ATOM 736 N N . GLY A 1 101 ? -46.193 8.036 18.783 1.00 38.28 101 GLY A N 1
ATOM 737 C CA . GLY A 1 101 ? -46.794 7.631 17.507 1.00 38.28 101 GLY A CA 1
ATOM 738 C C . GLY A 1 101 ? -46.798 8.662 16.380 1.00 38.28 101 GLY A C 1
ATOM 739 O O . GLY A 1 101 ? -47.772 9.374 16.178 1.00 38.28 101 GLY A O 1
ATOM 740 N N . SER A 1 102 ? -45.770 8.630 15.530 1.00 38.69 102 SER A N 1
ATOM 741 C CA . SER A 1 102 ? -45.968 8.952 14.114 1.00 38.69 102 SER A CA 1
ATOM 742 C C . SER A 1 102 ? -45.074 8.075 13.247 1.00 38.69 102 SER A C 1
ATOM 744 O O . SER A 1 102 ? -43.871 8.290 13.090 1.00 38.69 102 SER A O 1
ATOM 746 N N . SER A 1 103 ? -45.706 7.026 12.734 1.00 46.06 103 SER A N 1
ATOM 747 C CA . SER A 1 103 ? -45.226 6.132 11.693 1.00 46.06 103 SER A CA 1
ATOM 748 C C . SER A 1 103 ? -45.165 6.903 10.373 1.00 46.06 103 SER A C 1
ATOM 750 O O . SER A 1 103 ? -46.125 6.933 9.610 1.00 46.06 103 SER A O 1
ATOM 752 N N . GLY A 1 104 ? -44.036 7.557 10.114 1.00 34.28 104 GLY A N 1
ATOM 753 C CA . GLY A 1 104 ? -43.733 8.180 8.828 1.00 34.28 104 GLY A CA 1
ATOM 754 C C . GLY A 1 104 ? -42.857 7.261 7.988 1.00 34.28 104 GLY A C 1
ATOM 755 O O . GLY A 1 104 ? -41.650 7.184 8.210 1.00 34.28 104 GLY A O 1
ATOM 756 N N . ALA A 1 105 ? -43.477 6.557 7.042 1.00 45.53 105 ALA A N 1
ATOM 757 C CA . ALA A 1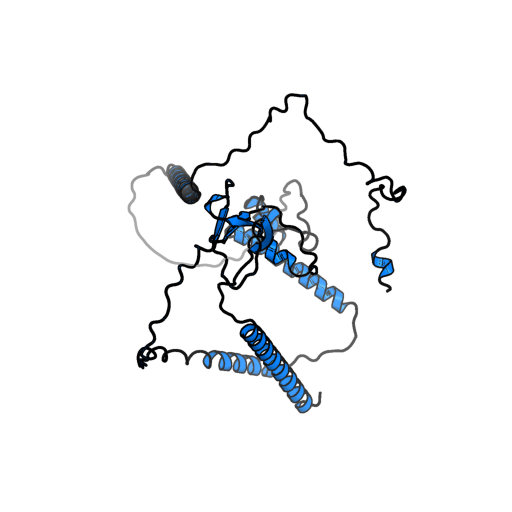 105 ? -42.818 5.759 6.018 1.00 45.53 105 ALA A CA 1
ATOM 758 C C . ALA A 1 105 ? -41.738 6.580 5.285 1.00 45.53 105 ALA A C 1
ATOM 760 O O . ALA A 1 105 ? -42.031 7.581 4.634 1.00 45.53 105 ALA A O 1
ATOM 761 N N . GLY A 1 106 ? -40.483 6.142 5.408 1.00 35.22 106 GLY A N 1
ATOM 762 C CA . GLY A 1 106 ? -39.344 6.625 4.629 1.00 35.22 106 GLY A CA 1
ATOM 763 C C . GLY A 1 106 ? -38.958 5.598 3.555 1.00 35.22 106 GLY A C 1
ATOM 764 O O . GLY A 1 106 ? -39.047 4.397 3.814 1.00 35.22 106 GLY A O 1
ATOM 765 N N . PRO A 1 107 ? -38.555 6.040 2.352 1.00 44.56 107 PRO A N 1
ATOM 766 C CA . PRO A 1 107 ? -38.472 5.197 1.167 1.00 44.56 107 PRO A CA 1
ATOM 767 C C . PRO A 1 107 ? -37.221 4.306 1.149 1.00 44.56 107 PRO A C 1
ATOM 769 O O . PRO A 1 107 ? -36.139 4.712 1.568 1.00 44.56 107 PRO A O 1
ATOM 772 N N . SER A 1 108 ? -37.388 3.116 0.568 1.00 38.47 108 SER A N 1
ATOM 773 C CA . SER A 1 108 ? -36.343 2.297 -0.062 1.00 38.47 108 SER A CA 1
ATOM 774 C C . SER A 1 108 ? -35.198 1.843 0.848 1.00 38.47 108 SER A C 1
ATOM 776 O O . SER A 1 108 ? -34.075 2.344 0.805 1.00 38.47 108 SER A O 1
ATOM 778 N N . GLY A 1 109 ? -35.489 0.808 1.638 1.00 42.06 109 GLY A N 1
ATOM 779 C CA . GLY A 1 109 ? -34.506 0.048 2.397 1.00 42.06 109 GLY A CA 1
ATOM 780 C C . GLY A 1 109 ? -33.514 -0.683 1.492 1.00 42.06 109 GLY A C 1
ATOM 781 O O . GLY A 1 109 ? -33.724 -1.835 1.124 1.00 42.06 109 GLY A O 1
ATOM 782 N N . ALA A 1 110 ? -32.374 -0.051 1.223 1.00 49.34 110 ALA A N 1
ATOM 783 C CA . ALA A 1 110 ? -31.124 -0.793 1.150 1.00 49.34 110 ALA A CA 1
ATOM 784 C C . ALA A 1 110 ? -30.855 -1.302 2.572 1.00 49.34 110 ALA A C 1
ATOM 786 O O . ALA A 1 110 ? -30.350 -0.560 3.416 1.00 49.34 110 ALA A O 1
ATOM 787 N N . GLY A 1 111 ? -31.322 -2.520 2.867 1.00 54.25 111 GLY A N 1
ATOM 788 C CA . GLY A 1 111 ? -31.228 -3.125 4.192 1.00 54.25 111 GLY A CA 1
ATOM 789 C C . GLY A 1 111 ? -29.792 -3.048 4.691 1.00 54.25 111 GLY A C 1
ATOM 790 O O . GLY A 1 111 ? -28.894 -3.641 4.095 1.00 54.25 111 GLY A O 1
ATOM 791 N N . VAL A 1 112 ? -29.563 -2.266 5.747 1.00 72.44 112 VAL A N 1
ATOM 792 C CA . VAL A 1 112 ? -28.254 -2.217 6.393 1.00 72.44 112 VAL A CA 1
ATOM 793 C C . VAL A 1 112 ? -28.016 -3.618 6.958 1.00 72.44 112 VAL A C 1
ATOM 795 O O . VAL A 1 112 ? -28.805 -4.054 7.797 1.00 72.44 112 VAL A O 1
ATOM 798 N N . PRO A 1 113 ? -26.992 -4.349 6.487 1.00 74.75 113 PRO A N 1
ATOM 799 C CA . PRO A 1 113 ? -26.756 -5.710 6.940 1.00 74.75 113 PRO A CA 1
ATOM 800 C C . PRO A 1 113 ? -26.483 -5.734 8.444 1.00 74.75 113 PRO A C 1
ATOM 802 O O . PRO A 1 113 ? -25.864 -4.814 8.993 1.00 74.75 113 PRO A O 1
ATOM 805 N N . ASP A 1 114 ? -26.931 -6.811 9.088 1.00 78.31 114 ASP A N 1
ATOM 806 C CA . ASP A 1 114 ? -26.695 -7.073 10.505 1.00 78.31 114 ASP A CA 1
ATOM 807 C C . ASP A 1 114 ? -25.186 -6.944 10.827 1.00 78.31 114 ASP A C 1
ATOM 809 O O . ASP A 1 114 ? -24.340 -7.376 10.025 1.00 78.31 114 ASP A O 1
ATOM 813 N N . PRO A 1 115 ? -24.794 -6.330 11.961 1.00 76.00 115 PRO A N 1
ATOM 814 C CA . PRO A 1 115 ? -23.391 -6.166 12.356 1.00 76.00 115 PRO A CA 1
ATOM 815 C C . PRO A 1 115 ? -22.598 -7.479 12.350 1.00 76.00 115 PRO A C 1
ATOM 817 O O . PRO A 1 115 ? -21.395 -7.463 12.101 1.00 76.00 115 PRO A O 1
ATOM 820 N N . SER A 1 116 ? -23.264 -8.615 12.562 1.00 74.38 116 SER A N 1
ATOM 821 C CA . SER A 1 116 ? -22.639 -9.936 12.586 1.00 74.38 116 SER A CA 1
ATOM 822 C C . SER A 1 116 ? -22.289 -10.468 11.195 1.00 74.38 116 SER A C 1
ATOM 824 O O . SER A 1 116 ? -21.284 -11.161 11.027 1.00 74.38 116 SER A O 1
ATOM 826 N N . GLN A 1 117 ? -23.113 -10.143 10.194 1.00 75.81 117 GLN A N 1
ATOM 827 C CA . GLN A 1 117 ? -22.962 -10.618 8.813 1.00 75.81 117 GLN A CA 1
ATOM 828 C C . GLN A 1 117 ? -22.209 -9.630 7.923 1.00 75.81 117 GLN A C 1
ATOM 830 O O . GLN A 1 117 ? -21.654 -10.004 6.892 1.00 75.81 117 GLN A O 1
ATOM 835 N N . SER A 1 118 ? -22.154 -8.361 8.321 1.00 79.31 118 SER A N 1
ATOM 836 C CA . SER A 1 118 ? -21.388 -7.358 7.597 1.00 79.31 118 SER A CA 1
ATOM 837 C C . SER A 1 118 ? -19.879 -7.557 7.804 1.00 79.31 118 SER A C 1
ATOM 839 O O . SER A 1 118 ? -19.371 -7.742 8.911 1.00 79.31 118 SER A O 1
ATOM 841 N N . SER A 1 119 ? -19.125 -7.544 6.706 1.00 80.31 119 SER A N 1
ATOM 842 C CA . SER A 1 119 ? -17.660 -7.579 6.704 1.00 80.31 119 SER A CA 1
ATOM 843 C C . SER A 1 119 ? -17.129 -6.262 6.154 1.00 80.31 119 SER A C 1
ATOM 845 O O . SER A 1 119 ? -16.617 -6.199 5.035 1.00 80.31 119 SER A O 1
ATOM 847 N N . TYR A 1 120 ? -17.293 -5.187 6.925 1.00 90.81 120 TYR A N 1
ATOM 848 C CA . TYR A 1 120 ? -16.738 -3.907 6.513 1.00 90.81 120 TYR A CA 1
ATOM 849 C C . TYR A 1 120 ? -15.235 -3.917 6.783 1.00 90.81 120 TYR A C 1
ATOM 851 O O . TYR A 1 120 ? -14.770 -4.243 7.871 1.00 90.81 120 TYR A O 1
ATOM 859 N N . THR A 1 121 ? -14.452 -3.565 5.771 1.00 93.44 121 THR A N 1
ATOM 860 C CA . THR A 1 121 ? -13.014 -3.327 5.918 1.00 93.44 121 THR A CA 1
ATOM 861 C C . THR A 1 121 ? -12.750 -1.829 5.978 1.00 93.44 121 THR A C 1
ATOM 863 O O . THR A 1 121 ? -13.510 -1.032 5.420 1.00 93.44 121 THR A O 1
ATOM 866 N N . LYS A 1 122 ? -11.636 -1.424 6.601 1.00 93.19 122 LYS A N 1
ATOM 867 C CA . LYS A 1 122 ? -11.217 -0.011 6.644 1.00 93.19 122 LYS A CA 1
ATOM 868 C C . LYS A 1 122 ? -11.182 0.616 5.242 1.00 93.19 122 LYS A C 1
ATOM 870 O O . LYS A 1 122 ? -11.660 1.731 5.063 1.00 93.19 122 LYS A O 1
ATOM 875 N N . LEU A 1 123 ? -10.700 -0.136 4.250 1.00 92.31 123 LEU A N 1
ATOM 876 C CA . LEU A 1 123 ? -10.657 0.271 2.842 1.00 92.31 123 LEU A CA 1
ATOM 877 C C . LEU A 1 123 ? -12.055 0.479 2.241 1.00 92.31 123 LEU A C 1
ATOM 879 O O . LEU A 1 123 ? -12.253 1.435 1.505 1.00 92.31 123 LEU A O 1
ATOM 883 N N . SER A 1 124 ? -13.038 -0.358 2.592 1.00 93.12 124 SER A N 1
ATOM 884 C CA . SER A 1 124 ? -14.424 -0.216 2.111 1.00 93.12 124 SER A CA 1
ATOM 885 C C . SER A 1 124 ? -15.192 0.947 2.754 1.00 93.12 124 SER A C 1
ATOM 887 O O . SER A 1 124 ? -16.125 1.483 2.159 1.00 93.12 124 SER A O 1
ATOM 889 N N . LEU A 1 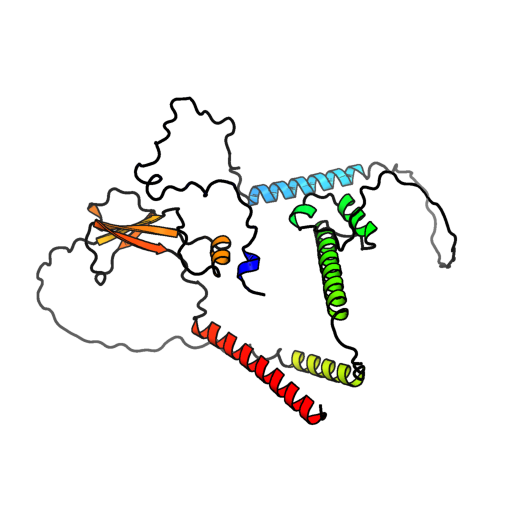125 ? -14.798 1.360 3.964 1.00 94.19 125 LEU A N 1
ATOM 890 C CA . LEU A 1 125 ? -15.440 2.449 4.708 1.00 94.19 125 LEU A CA 1
ATOM 891 C C . LEU A 1 125 ? -14.830 3.821 4.398 1.00 94.19 125 LEU A C 1
ATOM 893 O O . LEU A 1 125 ? -15.516 4.835 4.510 1.00 94.19 125 LEU A O 1
ATOM 897 N N . GLN A 1 126 ? -13.564 3.874 3.975 1.00 93.81 126 GLN A N 1
ATOM 898 C CA . GLN A 1 126 ? -12.916 5.121 3.567 1.00 93.81 126 GLN A CA 1
ATOM 899 C C . GLN A 1 126 ? -13.600 5.874 2.411 1.00 93.81 126 GLN A C 1
ATOM 901 O O . GLN A 1 126 ? -13.661 7.101 2.511 1.00 93.81 126 GLN A O 1
ATOM 906 N N . PRO A 1 127 ? -14.144 5.242 1.353 1.00 96.00 127 PRO A N 1
ATOM 907 C CA . PRO A 1 127 ? -14.863 5.971 0.308 1.00 96.00 127 PRO A CA 1
ATOM 908 C C . PRO A 1 127 ? -16.252 6.453 0.751 1.00 96.00 127 PRO A C 1
ATOM 910 O O . PRO A 1 127 ? -16.773 7.392 0.156 1.00 96.00 127 PRO A O 1
ATOM 913 N N . ARG A 1 128 ? -16.839 5.883 1.816 1.00 94.19 128 ARG A N 1
ATOM 914 C CA . ARG A 1 128 ? -18.190 6.253 2.263 1.00 94.19 128 ARG A CA 1
ATOM 915 C C . ARG A 1 128 ? -18.262 7.681 2.785 1.00 94.19 128 ARG A C 1
ATOM 917 O O . ARG A 1 128 ? -17.328 8.201 3.414 1.00 94.19 128 ARG A O 1
ATOM 924 N N . THR A 1 129 ? -19.387 8.334 2.530 1.00 96.88 129 THR A N 1
ATOM 925 C CA . THR A 1 129 ? -19.629 9.686 3.039 1.00 96.88 129 THR A CA 1
ATOM 926 C C . THR A 1 129 ? -19.929 9.655 4.542 1.00 96.88 129 THR A C 1
ATOM 928 O O . THR A 1 129 ? -20.314 8.631 5.105 1.00 96.88 129 THR A O 1
ATOM 931 N N . ILE A 1 130 ? -19.757 10.790 5.232 1.00 96.56 130 ILE A N 1
ATOM 932 C CA . ILE A 1 130 ? -20.067 10.886 6.672 1.00 96.56 130 ILE A CA 1
ATOM 933 C C . ILE A 1 130 ? -21.543 10.552 6.929 1.00 96.56 130 ILE A C 1
ATOM 935 O O . ILE A 1 130 ? -21.849 9.858 7.892 1.00 96.56 130 ILE A O 1
ATOM 939 N N . LYS A 1 131 ? -22.444 10.985 6.037 1.00 96.38 131 LYS A N 1
ATOM 940 C CA . LYS A 1 131 ? -23.882 10.707 6.139 1.00 96.38 131 LYS A CA 1
ATOM 941 C C . LYS A 1 131 ? -24.176 9.208 6.067 1.00 96.38 131 LYS A C 1
ATOM 943 O O . LYS A 1 131 ? -24.922 8.707 6.894 1.00 96.38 131 LYS A O 1
ATOM 948 N N . GLU A 1 132 ? -23.546 8.479 5.147 1.00 95.75 132 GLU A N 1
ATOM 949 C CA . GLU A 1 132 ? -23.693 7.018 5.056 1.00 95.75 132 GLU A CA 1
ATOM 950 C C . GLU A 1 132 ? -23.193 6.301 6.313 1.00 95.75 132 GLU A C 1
ATOM 952 O O . GLU A 1 132 ? -23.863 5.399 6.813 1.00 95.75 132 GLU A O 1
ATOM 957 N N . LEU A 1 133 ? -22.038 6.710 6.850 1.00 96.31 133 LEU A N 1
ATOM 958 C CA . LEU A 1 133 ? -21.500 6.144 8.091 1.00 96.31 133 LEU A CA 1
ATOM 959 C C . LEU A 1 133 ? -22.433 6.415 9.279 1.00 96.31 133 LEU A C 1
ATOM 961 O O . LEU A 1 133 ? -22.665 5.527 10.095 1.00 96.31 133 LEU A O 1
ATOM 965 N N . GLN A 1 134 ? -23.011 7.616 9.352 1.00 96.56 134 GLN A N 1
ATOM 966 C CA . GLN A 1 134 ? -24.005 7.964 10.367 1.00 96.56 134 GLN A CA 1
ATOM 967 C C . GLN A 1 134 ? -25.287 7.140 10.227 1.00 96.56 134 GLN A C 1
ATOM 969 O O . GLN A 1 134 ? -25.833 6.726 11.243 1.00 96.56 134 GLN A O 1
ATOM 974 N N . THR A 1 135 ? -25.745 6.849 9.008 1.00 96.12 135 THR A N 1
ATOM 975 C CA . THR A 1 135 ? -26.899 5.967 8.778 1.00 96.12 135 THR A CA 1
ATOM 976 C C . THR A 1 135 ? -26.632 4.551 9.286 1.00 96.12 135 THR A C 1
ATOM 978 O O . THR A 1 135 ? -27.483 3.986 9.967 1.00 96.12 135 THR A O 1
ATOM 981 N N . VAL A 1 136 ? -25.439 3.998 9.025 1.00 95.19 136 VAL A N 1
ATOM 982 C CA . VAL A 1 136 ? -25.039 2.672 9.533 1.00 95.19 136 VAL A CA 1
ATOM 983 C C . VAL A 1 136 ? -24.978 2.666 11.061 1.00 95.19 136 VAL A C 1
ATOM 985 O O . VAL A 1 136 ? -25.562 1.795 11.696 1.00 95.19 136 VAL A O 1
ATOM 988 N N . LEU A 1 137 ? -24.332 3.666 11.665 1.00 96.19 137 LEU A N 1
ATOM 989 C CA . LEU A 1 137 ? -24.241 3.773 13.123 1.00 96.19 137 LEU A CA 1
ATOM 990 C C . LEU A 1 137 ? -25.613 3.976 13.773 1.00 96.19 137 LEU A C 1
ATOM 992 O O . LEU A 1 137 ? -25.884 3.377 14.807 1.00 96.19 137 LEU A O 1
ATOM 996 N N . LYS A 1 138 ? -26.501 4.758 13.151 1.00 96.75 138 LYS A N 1
ATOM 997 C CA . LYS A 1 138 ? -27.876 4.957 13.623 1.00 96.75 138 LYS A CA 1
ATOM 998 C C . LYS A 1 138 ? -28.691 3.667 13.548 1.00 96.75 138 LYS A C 1
ATOM 1000 O O . LYS A 1 138 ? -29.425 3.380 14.484 1.00 96.75 138 LYS A O 1
ATOM 1005 N N . ALA A 1 139 ? -28.535 2.878 12.482 1.00 95.12 139 ALA A N 1
ATOM 1006 C CA . ALA A 1 139 ? -29.183 1.571 12.355 1.00 95.12 139 ALA A CA 1
ATOM 1007 C C . ALA A 1 139 ? -28.724 0.580 13.440 1.00 95.12 139 ALA A C 1
ATOM 1009 O O . ALA A 1 139 ? -29.487 -0.289 13.846 1.00 95.12 139 ALA A O 1
ATOM 1010 N N . TRP A 1 140 ? -27.495 0.732 13.937 1.00 94.31 140 TRP A N 1
ATOM 1011 C CA . TRP A 1 140 ? -26.926 -0.084 15.012 1.00 94.31 140 TRP A CA 1
ATOM 1012 C C . TRP A 1 140 ? -27.023 0.568 16.401 1.00 94.31 140 TRP A C 1
ATOM 1014 O O . TRP A 1 140 ? -26.394 0.093 17.340 1.00 94.31 140 TRP A O 1
ATOM 1024 N N . ASN A 1 141 ? -27.795 1.652 16.550 1.00 94.75 141 ASN A N 1
ATOM 1025 C CA . ASN A 1 141 ? -27.970 2.394 17.807 1.00 94.75 141 ASN A CA 1
ATOM 1026 C C . ASN A 1 141 ? -26.657 2.895 18.452 1.00 94.75 141 ASN A C 1
ATOM 1028 O O . ASN A 1 141 ? -26.560 3.041 19.669 1.00 94.75 141 ASN A O 1
ATOM 1032 N N . LEU A 1 142 ? -25.643 3.195 17.637 1.00 94.19 142 LEU A N 1
ATOM 1033 C CA . LEU A 1 142 ? -24.362 3.762 18.063 1.00 94.19 142 LEU A CA 1
ATOM 1034 C C . LEU A 1 142 ? -24.356 5.292 17.943 1.00 94.19 142 LEU A C 1
ATOM 1036 O O . LEU A 1 142 ? -25.144 5.909 17.223 1.00 94.19 142 LEU A O 1
ATOM 1040 N N . THR A 1 143 ? -23.409 5.930 18.628 1.00 93.44 143 THR A N 1
ATOM 1041 C CA . THR A 1 143 ? -23.255 7.388 18.593 1.00 93.44 143 THR A CA 1
ATOM 1042 C C . THR A 1 143 ? -22.812 7.875 17.206 1.00 93.44 143 THR A C 1
ATOM 1044 O O . THR A 1 143 ? -21.803 7.429 16.659 1.00 93.44 143 THR A O 1
ATOM 1047 N N . VAL A 1 144 ? -23.542 8.847 16.645 1.00 95.19 144 VAL A N 1
ATOM 1048 C CA . VAL A 1 144 ? -23.339 9.393 15.280 1.00 95.19 144 VAL A CA 1
ATOM 1049 C C . VAL A 1 144 ? -22.433 10.633 15.211 1.00 95.19 144 VAL A C 1
ATOM 1051 O O . VAL A 1 144 ? -22.220 11.200 14.138 1.00 95.19 144 VAL A O 1
ATOM 1054 N N . SER A 1 145 ? -21.897 11.079 16.348 1.00 93.38 145 SER A N 1
ATOM 1055 C CA . SER A 1 145 ? -21.071 12.291 16.444 1.00 93.38 145 SER A CA 1
ATOM 1056 C C . SER A 1 145 ? -19.575 11.976 16.363 1.00 93.38 145 SER A C 1
ATOM 1058 O O . SER A 1 145 ? -19.116 11.010 16.975 1.00 93.38 145 SER A O 1
ATOM 1060 N N . GLY A 1 146 ? -18.795 12.782 15.639 1.00 93.81 146 GLY A N 1
ATOM 1061 C CA . GLY A 1 146 ? -17.334 12.657 15.582 1.00 93.81 146 GLY A CA 1
ATOM 1062 C C . GLY A 1 146 ? -16.732 12.981 14.217 1.00 93.81 146 GLY A C 1
ATOM 1063 O O . GLY A 1 146 ? -17.437 13.339 13.271 1.00 93.81 146 GLY A O 1
ATOM 1064 N N . LYS A 1 147 ? -15.403 12.853 14.114 1.00 96.50 147 LYS A N 1
ATOM 1065 C CA . LYS A 1 147 ? -14.700 12.923 12.825 1.00 96.50 147 LYS A CA 1
ATOM 1066 C C . LYS A 1 147 ? -14.978 11.650 12.022 1.00 96.50 147 LYS A C 1
ATOM 1068 O O . LYS A 1 147 ? -15.319 10.616 12.587 1.00 96.50 147 LYS A O 1
ATOM 1073 N N . LYS A 1 148 ? -14.793 11.708 10.699 1.00 96.50 148 LYS A N 1
ATOM 1074 C CA . LYS A 1 148 ? -15.007 10.554 9.807 1.00 96.50 148 LYS A CA 1
ATOM 1075 C C . LYS A 1 148 ? -14.247 9.309 10.282 1.00 96.50 148 LYS A C 1
ATOM 1077 O O . LYS A 1 148 ? -14.834 8.235 10.319 1.00 96.50 148 LYS A O 1
ATOM 1082 N N . ASP A 1 149 ? -12.989 9.466 10.688 1.00 96.88 149 ASP A N 1
ATOM 1083 C CA . ASP A 1 149 ? -12.169 8.351 11.169 1.00 96.88 149 ASP A CA 1
ATOM 1084 C C . ASP A 1 149 ? -12.720 7.731 12.462 1.00 96.88 149 ASP A C 1
ATOM 1086 O O . ASP A 1 149 ? -12.745 6.510 12.572 1.00 96.88 149 ASP A O 1
ATOM 1090 N N . ASP A 1 150 ? -13.265 8.535 13.382 1.00 97.00 150 ASP A N 1
ATOM 1091 C CA . ASP A 1 150 ? -13.885 8.032 14.618 1.00 97.00 150 ASP A CA 1
ATOM 1092 C C . ASP A 1 150 ? -15.151 7.213 14.327 1.00 97.00 150 ASP A C 1
ATOM 1094 O O . ASP A 1 150 ? -15.420 6.217 14.999 1.00 97.00 150 ASP A O 1
ATOM 1098 N N . LEU A 1 151 ? -15.934 7.625 13.319 1.00 97.62 151 LEU A N 1
ATOM 1099 C CA . LEU A 1 151 ? -17.120 6.888 12.873 1.00 97.62 151 LEU A CA 1
ATOM 1100 C C . LEU A 1 151 ? -16.723 5.552 12.231 1.00 97.62 151 LEU A C 1
ATOM 1102 O O . LEU A 1 151 ? -17.330 4.526 12.530 1.00 97.62 151 LEU A O 1
ATOM 1106 N N . ILE A 1 152 ? -15.685 5.551 11.385 1.00 97.25 152 ILE A N 1
ATOM 1107 C CA . ILE A 1 152 ? -15.137 4.329 10.775 1.00 97.25 152 ILE A CA 1
ATOM 1108 C C . ILE A 1 152 ? -14.632 3.377 11.862 1.00 97.25 152 ILE A C 1
ATOM 1110 O O . ILE A 1 152 ? -14.939 2.187 11.819 1.00 97.25 152 ILE A O 1
ATOM 1114 N N . GLN A 1 153 ? -13.887 3.894 12.841 1.00 97.06 153 GLN A N 1
ATOM 1115 C CA . GLN A 1 153 ? -13.354 3.104 13.947 1.00 97.06 153 GLN A CA 1
ATOM 1116 C C . GLN A 1 153 ? -14.487 2.445 14.748 1.00 97.06 153 GLN A C 1
ATOM 1118 O O . GLN A 1 153 ? -14.463 1.235 14.943 1.00 97.06 153 GLN A O 1
ATOM 1123 N N . ARG A 1 154 ? -15.543 3.198 15.095 1.00 96.50 154 ARG A N 1
ATOM 1124 C CA . ARG A 1 154 ? -16.723 2.672 15.806 1.00 96.50 154 ARG A CA 1
ATOM 1125 C C . ARG A 1 154 ? -17.443 1.553 15.059 1.00 96.50 154 ARG A C 1
ATOM 1127 O O . ARG A 1 154 ? -17.846 0.576 15.681 1.00 96.50 154 ARG A O 1
ATOM 1134 N N . VAL A 1 155 ? -17.593 1.676 13.738 1.00 96.25 155 VAL A N 1
ATOM 1135 C CA . VAL A 1 155 ? -18.181 0.612 12.904 1.00 96.25 155 VAL A CA 1
ATOM 1136 C C . VAL A 1 155 ? -17.337 -0.666 12.985 1.00 96.25 155 VAL A C 1
ATOM 1138 O O . VAL A 1 155 ? -17.888 -1.755 13.134 1.00 96.25 155 VAL A O 1
ATOM 1141 N N . LEU A 1 156 ? -16.008 -0.541 12.911 1.00 95.94 156 LEU A N 1
ATOM 1142 C CA . LEU A 1 156 ? -15.091 -1.683 12.957 1.00 95.94 156 LEU A CA 1
ATOM 1143 C C . LEU A 1 156 ? -15.023 -2.333 14.344 1.00 95.94 156 LEU A C 1
ATOM 1145 O O . LEU A 1 156 ? -14.999 -3.560 14.434 1.00 95.94 156 LEU A O 1
ATOM 1149 N N . ASP A 1 157 ? -15.001 -1.535 15.409 1.00 95.69 157 ASP A N 1
ATOM 1150 C CA . ASP A 1 157 ? -14.953 -2.039 16.782 1.00 95.69 157 ASP A CA 1
ATOM 1151 C C . ASP A 1 157 ? -16.254 -2.771 17.134 1.00 95.69 157 ASP A C 1
ATOM 1153 O O . ASP A 1 157 ? -16.205 -3.915 17.578 1.00 95.69 157 ASP A O 1
ATOM 1157 N N . HIS A 1 158 ? -17.415 -2.219 16.766 1.00 95.38 158 HIS A N 1
ATOM 1158 C CA . HIS A 1 158 ? -18.696 -2.902 16.960 1.00 95.38 158 HIS A CA 1
ATOM 1159 C C . HIS A 1 158 ? -18.785 -4.239 16.197 1.00 95.38 158 HIS A C 1
ATOM 1161 O O . HIS A 1 158 ? -19.312 -5.222 16.715 1.00 95.38 158 HIS A O 1
ATOM 1167 N N . GLN A 1 159 ? -18.231 -4.324 14.979 1.00 94.69 159 GLN A N 1
ATOM 1168 C CA . GLN A 1 159 ? -18.144 -5.596 14.245 1.00 94.69 159 GLN A CA 1
ATOM 1169 C C . GLN A 1 159 ? -17.235 -6.620 14.935 1.00 94.69 159 GLN A C 1
ATOM 1171 O O . GLN A 1 159 ? -17.519 -7.820 14.907 1.00 94.69 159 GLN A O 1
ATOM 1176 N N . ARG A 1 160 ? -16.129 -6.175 15.540 1.00 93.38 160 ARG A N 1
ATOM 1177 C CA . ARG A 1 160 ? -15.232 -7.053 16.305 1.00 93.38 160 ARG A CA 1
ATOM 1178 C C . ARG A 1 160 ? -15.924 -7.579 17.556 1.00 93.38 160 ARG A C 1
ATOM 1180 O O . ARG A 1 160 ? -15.857 -8.785 17.794 1.00 93.38 160 ARG A O 1
ATOM 1187 N N . ASP A 1 161 ? -16.628 -6.714 18.276 1.00 93.44 161 ASP A N 1
ATOM 1188 C CA . ASP A 1 161 ? -17.362 -7.071 19.489 1.00 93.44 161 ASP A CA 1
ATOM 1189 C C . ASP A 1 161 ? -18.501 -8.049 19.178 1.00 93.44 161 ASP A C 1
ATOM 1191 O O . ASP A 1 161 ? -18.589 -9.113 19.793 1.00 93.44 161 ASP A O 1
ATOM 1195 N N . ALA A 1 162 ? -19.306 -7.778 18.144 1.00 92.00 162 ALA A N 1
ATOM 1196 C CA . ALA A 1 162 ? -20.372 -8.681 17.701 1.00 92.00 162 ALA A CA 1
ATOM 1197 C C . ALA A 1 162 ? -19.835 -10.079 17.332 1.00 92.00 162 ALA A C 1
ATOM 1199 O O . ALA A 1 162 ? -20.390 -11.107 17.732 1.00 92.00 162 ALA A O 1
ATOM 1200 N N . ARG A 1 163 ? -18.694 -10.146 16.632 1.00 90.06 163 ARG A N 1
ATOM 1201 C CA . ARG A 1 163 ? -18.031 -11.419 16.297 1.00 90.06 163 ARG A CA 1
ATOM 1202 C C . ARG A 1 163 ? -17.440 -12.120 17.517 1.00 90.06 163 ARG A C 1
ATOM 1204 O O . ARG A 1 163 ? -17.428 -13.350 17.557 1.00 90.06 163 ARG A O 1
ATOM 1211 N N . ALA A 1 164 ? -16.935 -11.375 18.496 1.00 90.25 164 ALA A N 1
ATOM 1212 C CA . ALA A 1 164 ? -16.452 -11.944 19.749 1.00 90.25 164 ALA A CA 1
ATOM 1213 C C . ALA A 1 164 ? -17.608 -12.577 20.541 1.00 90.25 164 ALA A C 1
ATOM 1215 O O . ALA A 1 164 ? -17.481 -13.715 20.997 1.00 90.25 164 ALA A O 1
ATOM 1216 N N . HIS A 1 165 ? -18.762 -11.908 20.611 1.00 86.00 165 HIS A N 1
ATOM 1217 C CA . HIS A 1 165 ? -19.965 -12.437 21.259 1.00 86.00 165 HIS A CA 1
ATOM 1218 C C . HIS A 1 165 ? -20.497 -13.719 20.593 1.00 86.00 165 HIS A C 1
ATOM 1220 O O . HIS A 1 165 ? -20.887 -14.660 21.294 1.00 86.00 165 HIS A O 1
ATOM 1226 N N . LEU A 1 166 ? -20.441 -13.820 19.260 1.00 85.25 166 LEU A N 1
ATOM 1227 C CA . LEU A 1 166 ? -20.797 -15.053 18.542 1.00 85.25 166 LEU A CA 1
ATOM 1228 C C . LEU A 1 166 ? -19.847 -16.224 18.838 1.00 85.25 166 LEU A C 1
ATOM 1230 O O . LEU A 1 166 ? -20.280 -17.366 18.982 1.00 85.25 166 LEU A O 1
ATOM 1234 N N . LYS A 1 167 ? -18.545 -15.959 18.985 1.00 83.00 167 LYS A N 1
ATOM 1235 C CA . LYS A 1 167 ? -17.571 -17.010 19.329 1.00 83.00 167 LYS A CA 1
ATOM 1236 C C . LYS A 1 167 ? -17.783 -17.562 20.740 1.00 83.00 167 LYS A C 1
ATOM 1238 O O . LYS A 1 167 ? -17.617 -18.760 20.956 1.00 83.00 167 LYS A O 1
ATOM 1243 N N . VAL A 1 168 ? -18.163 -16.711 21.695 1.00 78.81 168 VAL A N 1
ATOM 1244 C CA . VAL A 1 168 ? -18.425 -17.132 23.083 1.00 78.81 168 VAL A CA 1
ATOM 1245 C C . VAL A 1 168 ? -19.696 -17.982 23.177 1.00 78.81 168 VAL A C 1
ATOM 1247 O O . VAL A 1 168 ? -19.705 -18.994 23.876 1.00 78.81 168 VAL A O 1
ATOM 1250 N N . SER A 1 169 ? -20.745 -17.627 22.431 1.00 71.50 169 SER A N 1
ATOM 1251 C CA . SER A 1 169 ? -22.020 -18.360 22.431 1.00 71.50 169 SER A CA 1
ATOM 1252 C C . SER A 1 169 ? -21.928 -19.738 21.762 1.00 71.50 169 SER A C 1
ATOM 1254 O O . SER A 1 169 ? -22.490 -20.698 22.285 1.00 71.50 169 SER A O 1
ATOM 1256 N N . HIS A 1 170 ? -21.141 -19.892 20.691 1.00 63.31 170 HIS A N 1
ATOM 1257 C CA . HIS A 1 170 ? -20.893 -21.211 20.089 1.00 63.31 170 HIS A CA 1
ATOM 1258 C C . HIS A 1 170 ? -20.054 -22.146 20.979 1.00 63.31 170 HIS A C 1
ATOM 1260 O O . HIS A 1 170 ? -20.246 -23.359 20.941 1.00 63.31 170 HIS A O 1
ATOM 1266 N N . SER A 1 171 ? -19.159 -21.603 21.812 1.00 57.59 171 SER A N 1
ATOM 1267 C CA . SER A 1 171 ? -18.351 -22.404 22.746 1.00 57.59 171 SER A CA 1
ATOM 1268 C C . SER A 1 171 ? -19.165 -22.902 23.953 1.00 57.59 171 SER A C 1
ATOM 1270 O O . SER A 1 171 ? -18.925 -23.993 24.463 1.00 57.59 171 SER A O 1
ATOM 1272 N N . ALA A 1 172 ? -20.191 -22.152 24.375 1.00 55.72 172 ALA A N 1
ATOM 1273 C CA . ALA A 1 172 ? -21.086 -22.553 25.465 1.00 55.72 172 ALA A CA 1
ATOM 1274 C C . ALA A 1 172 ? -22.098 -23.650 25.068 1.00 55.72 172 ALA A C 1
ATOM 1276 O O . ALA A 1 172 ? -22.606 -24.358 25.935 1.00 55.72 172 ALA A O 1
ATOM 1277 N N . ALA A 1 173 ? -22.378 -23.822 23.771 1.00 54.34 173 ALA A N 1
ATOM 1278 C CA . ALA A 1 173 ? -23.317 -24.834 23.278 1.00 54.34 173 ALA A CA 1
ATOM 1279 C C . ALA A 1 173 ? -22.724 -26.260 23.225 1.00 54.34 173 ALA A C 1
ATOM 1281 O O . ALA A 1 173 ? -23.471 -27.233 23.163 1.00 54.34 173 ALA A O 1
ATOM 1282 N N . HIS A 1 174 ? -21.396 -26.403 23.310 1.00 49.66 174 HIS A N 1
ATOM 1283 C CA . HIS A 1 174 ? -20.689 -27.687 23.303 1.00 49.66 174 HIS A CA 1
ATOM 1284 C C . HIS A 1 174 ? -19.833 -27.850 24.569 1.00 49.66 174 HIS A C 1
ATOM 1286 O O . HIS A 1 174 ? -18.612 -27.959 24.502 1.00 49.66 174 HIS A O 1
ATOM 1292 N N . GLY A 1 175 ? -20.441 -27.869 25.759 1.00 45.12 175 GLY A N 1
ATOM 1293 C CA . GLY A 1 175 ? -19.638 -28.175 26.942 1.00 45.12 175 GLY A CA 1
ATOM 1294 C C . GLY A 1 175 ? -20.268 -27.945 28.302 1.00 45.12 175 GLY A C 1
ATOM 1295 O O . GLY A 1 175 ? -20.049 -26.916 28.923 1.00 45.12 175 GLY A O 1
ATOM 1296 N N . ASN A 1 176 ? -20.847 -29.026 28.813 1.00 46.16 176 ASN A N 1
ATOM 1297 C CA . ASN A 1 176 ? -20.729 -29.464 30.200 1.00 46.16 176 ASN A CA 1
ATOM 1298 C C . ASN A 1 176 ? -21.564 -28.743 31.278 1.00 46.16 176 ASN A C 1
ATOM 1300 O O . ASN A 1 176 ? -21.314 -27.613 31.693 1.00 46.16 176 ASN A O 1
ATOM 1304 N N . LYS A 1 177 ? -22.522 -29.505 31.816 1.00 48.62 177 LYS A N 1
ATOM 1305 C CA . LYS A 1 177 ? -23.297 -29.217 33.024 1.00 48.62 177 LYS A CA 1
ATOM 1306 C C . LYS A 1 177 ? -22.388 -29.305 34.257 1.00 48.62 177 LYS A C 1
ATOM 1308 O O . LYS A 1 177 ? -22.428 -30.301 34.963 1.00 48.62 177 LYS A O 1
ATOM 1313 N N . HIS A 1 178 ? -21.595 -28.280 34.550 1.00 46.81 178 HIS A N 1
ATOM 1314 C CA . HIS A 1 178 ? -21.036 -28.111 35.894 1.00 46.81 178 HIS A CA 1
ATOM 1315 C C . HIS A 1 178 ? -21.086 -26.643 36.311 1.00 46.81 178 HIS A C 1
ATOM 1317 O O . HIS A 1 178 ? -20.419 -25.779 35.744 1.00 46.81 178 HIS A O 1
ATOM 1323 N N . ALA A 1 179 ? -21.924 -26.387 37.314 1.00 48.19 179 ALA A N 1
ATOM 1324 C CA . ALA A 1 179 ? -22.055 -25.116 38.002 1.00 48.19 179 ALA A CA 1
ATOM 1325 C C . ALA A 1 179 ? -20.681 -24.592 38.452 1.00 48.19 179 ALA A C 1
ATOM 1327 O O . ALA A 1 179 ? -19.912 -25.310 39.090 1.00 48.19 179 ALA A O 1
ATOM 1328 N N . ARG A 1 180 ? -20.383 -23.325 38.146 1.00 48.34 180 ARG A N 1
ATOM 1329 C CA . ARG A 1 180 ? -19.275 -22.590 38.769 1.00 48.34 180 ARG A CA 1
ATOM 1330 C C . ARG A 1 180 ? -19.832 -21.681 39.864 1.00 48.34 180 ARG A C 1
ATOM 1332 O O . ARG A 1 180 ? -20.775 -20.941 39.582 1.00 48.34 180 ARG A O 1
ATOM 1339 N N . PRO A 1 181 ? -19.254 -21.684 41.075 1.00 54.09 181 PRO A N 1
ATOM 1340 C CA . PRO A 1 181 ? -19.627 -20.735 42.107 1.00 54.09 181 PRO A CA 1
ATOM 1341 C C . PRO A 1 181 ? -19.008 -19.365 41.801 1.00 54.09 181 PRO A C 1
ATOM 1343 O O . PRO A 1 181 ? -17.856 -19.252 41.375 1.00 54.09 181 PRO A O 1
ATOM 1346 N N . LEU A 1 182 ? -19.801 -18.320 42.019 1.00 44.78 182 LEU A N 1
ATOM 1347 C CA . LEU A 1 182 ? -19.368 -16.926 42.032 1.00 44.78 182 LEU A CA 1
ATOM 1348 C C . LEU A 1 182 ? -18.295 -16.734 43.113 1.00 44.78 182 LEU A C 1
ATOM 1350 O O . LEU A 1 182 ? -18.522 -17.054 44.280 1.00 44.78 182 LEU A O 1
ATOM 1354 N N . LEU A 1 183 ? -17.126 -16.210 42.730 1.00 56.94 183 LEU A N 1
ATOM 1355 C CA . LEU A 1 183 ? -16.102 -15.819 43.696 1.00 56.94 183 LEU A CA 1
ATOM 1356 C C . LEU A 1 183 ? -16.618 -14.657 44.564 1.00 56.94 183 LEU A C 1
ATOM 1358 O O . LEU A 1 183 ? -17.186 -13.702 44.027 1.00 56.94 183 LEU A O 1
ATOM 1362 N N . PRO A 1 184 ? -16.377 -14.683 45.885 1.00 65.88 184 PRO A N 1
ATOM 1363 C CA . PRO A 1 184 ? -16.806 -13.618 46.779 1.00 65.88 184 PRO A CA 1
ATOM 1364 C C . PRO A 1 184 ? -16.076 -12.311 46.446 1.00 65.88 184 PRO A C 1
ATOM 1366 O O . PRO A 1 184 ? -14.851 -12.283 46.293 1.00 65.88 184 PRO A O 1
ATOM 1369 N N . ALA A 1 185 ? -16.832 -11.211 46.385 1.00 62.38 185 ALA A N 1
ATOM 1370 C CA . ALA A 1 185 ? -16.368 -9.860 46.042 1.00 62.38 185 ALA A CA 1
ATOM 1371 C C . ALA A 1 185 ? -15.129 -9.388 46.839 1.00 62.38 185 ALA A C 1
ATOM 1373 O O . ALA A 1 185 ? -14.342 -8.572 46.357 1.00 62.38 185 ALA A O 1
ATOM 1374 N N . ALA A 1 186 ? -14.890 -9.961 48.021 1.00 62.09 186 ALA A N 1
ATOM 1375 C CA . ALA A 1 186 ? -13.712 -9.697 48.843 1.00 62.09 186 ALA A CA 1
ATOM 1376 C C . ALA A 1 186 ? -12.377 -10.093 48.174 1.00 62.09 186 ALA A C 1
ATOM 1378 O O . ALA A 1 186 ? -11.348 -9.466 48.431 1.00 62.09 186 ALA A O 1
ATOM 1379 N N . MET A 1 187 ? -12.367 -11.107 47.298 1.00 68.88 187 MET A N 1
ATOM 1380 C CA . MET A 1 187 ? -11.137 -11.543 46.625 1.00 68.88 187 MET A CA 1
ATOM 1381 C C . MET A 1 187 ? -10.755 -10.612 45.464 1.00 68.88 187 MET A C 1
ATOM 1383 O O . MET A 1 187 ? -9.571 -10.375 45.228 1.00 68.88 187 MET A O 1
ATOM 1387 N N . LEU A 1 188 ? -11.753 -10.021 44.801 1.00 72.19 188 LEU A N 1
ATOM 1388 C CA . LEU A 1 188 ? -11.564 -9.012 43.756 1.00 72.19 188 LEU A CA 1
ATOM 1389 C C . LEU A 1 188 ? -10.974 -7.716 44.324 1.00 72.19 188 LEU A C 1
ATOM 1391 O O . LEU A 1 188 ? -10.043 -7.169 43.736 1.00 72.19 188 LEU A O 1
ATOM 1395 N N . LEU A 1 189 ? -11.431 -7.281 45.505 1.00 73.94 189 LEU A N 1
ATOM 1396 C CA . LEU A 1 189 ? -10.880 -6.095 46.169 1.00 73.94 189 LEU A CA 1
ATOM 1397 C C . LEU A 1 189 ? -9.408 -6.287 46.571 1.00 73.94 189 LEU A C 1
ATOM 1399 O O . LEU A 1 189 ? -8.589 -5.395 46.367 1.00 73.94 189 LEU A O 1
ATOM 1403 N N . ARG A 1 190 ? -9.039 -7.473 47.081 1.00 73.56 190 ARG A N 1
ATOM 1404 C CA . ARG A 1 190 ? -7.639 -7.792 47.419 1.00 73.56 190 ARG A CA 1
ATOM 1405 C C . ARG A 1 190 ? -6.726 -7.818 46.193 1.00 73.56 190 ARG A C 1
ATOM 1407 O O . ARG A 1 190 ? -5.578 -7.390 46.292 1.00 73.56 190 ARG A O 1
ATOM 1414 N N . LEU A 1 191 ? -7.223 -8.285 45.047 1.00 73.94 191 LEU A N 1
ATOM 1415 C CA . LEU A 1 191 ? -6.451 -8.292 43.803 1.00 73.94 191 LEU A CA 1
ATOM 1416 C C . LEU A 1 191 ? -6.215 -6.867 43.273 1.00 73.94 191 LEU A C 1
ATOM 1418 O O . LEU A 1 191 ? -5.121 -6.553 42.811 1.00 73.94 191 LEU A O 1
ATOM 1422 N N . LEU A 1 192 ? -7.222 -5.997 43.392 1.00 78.00 192 LEU A N 1
ATOM 1423 C CA . LEU A 1 192 ? -7.150 -4.591 42.982 1.00 78.00 192 LEU A CA 1
ATOM 1424 C C . LEU A 1 192 ? -6.175 -3.783 43.854 1.00 78.00 192 LEU A C 1
ATOM 1426 O O . LEU A 1 192 ? -5.388 -3.001 43.327 1.00 78.00 192 LEU A O 1
ATOM 1430 N N . VAL A 1 193 ? -6.155 -4.031 45.168 1.00 80.25 193 VAL A N 1
ATOM 1431 C CA . VAL A 1 193 ? -5.195 -3.400 46.094 1.00 80.25 193 VAL A CA 1
ATOM 1432 C C . VAL A 1 193 ? -3.754 -3.839 45.803 1.00 80.25 193 VAL A C 1
ATOM 1434 O O . VAL A 1 193 ? -2.847 -3.010 45.824 1.00 80.25 193 VAL A O 1
ATOM 1437 N N . LEU A 1 194 ? -3.529 -5.114 45.466 1.00 76.00 194 LEU A N 1
ATOM 1438 C CA . LEU A 1 194 ? -2.195 -5.610 45.096 1.00 76.00 194 LEU A CA 1
ATOM 1439 C C . LEU A 1 194 ? -1.689 -5.027 43.768 1.00 76.00 194 LEU A C 1
ATOM 1441 O O . LEU A 1 194 ? -0.498 -4.743 43.646 1.00 76.00 194 LEU A O 1
ATOM 1445 N N . LEU A 1 195 ? -2.577 -4.816 42.793 1.00 74.19 195 LEU A N 1
ATOM 1446 C CA . LEU A 1 195 ? -2.222 -4.180 41.520 1.00 74.19 195 LEU A CA 1
ATOM 1447 C C . LEU A 1 195 ? -1.868 -2.697 41.696 1.00 74.19 195 LEU A C 1
ATOM 1449 O O . LEU A 1 195 ? -0.890 -2.236 41.111 1.00 74.19 195 LEU A O 1
ATOM 1453 N N . LEU A 1 196 ? -2.595 -1.974 42.553 1.00 70.31 196 LEU A N 1
ATOM 1454 C CA . LEU A 1 196 ? -2.293 -0.571 42.854 1.00 70.31 196 LEU A CA 1
ATOM 1455 C C . LEU A 1 196 ? -0.970 -0.407 43.625 1.00 70.31 196 LEU A C 1
ATOM 1457 O O . LEU A 1 196 ? -0.218 0.521 43.339 1.00 70.31 196 LEU A O 1
ATOM 1461 N N . ALA A 1 197 ? -0.633 -1.336 44.527 1.00 64.81 197 ALA A N 1
ATOM 1462 C CA . ALA A 1 197 ? 0.640 -1.316 45.255 1.00 64.81 197 ALA A CA 1
ATOM 1463 C C . ALA A 1 197 ? 1.862 -1.595 44.354 1.00 64.81 197 ALA A C 1
ATOM 1465 O O . ALA A 1 197 ? 2.944 -1.056 44.582 1.00 64.81 197 ALA A O 1
ATOM 1466 N N . PHE A 1 198 ? 1.701 -2.404 43.302 1.00 61.12 198 PHE A N 1
ATOM 1467 C CA . PHE A 1 198 ? 2.782 -2.682 42.349 1.00 61.12 198 PHE A CA 1
ATOM 1468 C C . PHE A 1 198 ? 3.114 -1.473 41.464 1.00 61.12 198 PHE A C 1
ATOM 1470 O O . PHE A 1 198 ? 4.266 -1.286 41.071 1.00 61.12 198 PHE A O 1
ATOM 1477 N N . GLN A 1 199 ? 2.126 -0.623 41.181 1.00 57.94 199 GLN A N 1
ATOM 1478 C CA . GLN A 1 199 ? 2.297 0.524 40.292 1.00 57.94 199 GLN A CA 1
ATOM 1479 C C . GLN A 1 199 ? 3.064 1.684 40.951 1.00 57.94 199 GLN A C 1
ATOM 1481 O O . GLN A 1 199 ? 3.699 2.472 40.254 1.00 57.94 199 GLN A O 1
ATOM 1486 N N . THR A 1 200 ? 3.088 1.755 42.286 1.00 50.03 200 THR A N 1
ATOM 1487 C CA . THR A 1 200 ? 3.812 2.796 43.037 1.00 50.03 200 THR A CA 1
ATOM 1488 C C . THR A 1 200 ? 5.286 2.476 43.306 1.00 50.03 200 THR A C 1
ATOM 1490 O O . THR A 1 200 ? 6.042 3.377 43.655 1.00 50.03 200 THR A O 1
ATOM 1493 N N . CYS A 1 201 ? 5.739 1.231 43.115 1.00 48.78 201 CYS A N 1
ATOM 1494 C CA . CYS A 1 201 ? 7.142 0.852 43.347 1.00 48.78 201 CYS A CA 1
ATOM 1495 C C . CYS A 1 201 ? 8.043 0.961 42.103 1.00 48.78 201 CYS A C 1
ATOM 1497 O O . CYS A 1 201 ? 9.263 0.928 42.237 1.00 48.78 201 CYS A O 1
ATOM 1499 N N . ALA A 1 202 ? 7.475 1.131 40.904 1.00 50.59 202 ALA A N 1
ATOM 1500 C CA . ALA A 1 202 ? 8.236 1.201 39.651 1.00 50.59 202 ALA A CA 1
ATOM 1501 C C . ALA A 1 202 ? 8.705 2.624 39.263 1.00 50.59 202 ALA A C 1
ATOM 1503 O O . ALA A 1 202 ? 9.300 2.802 38.206 1.00 50.59 202 ALA A O 1
ATOM 1504 N N . GLY A 1 203 ? 8.433 3.645 40.087 1.00 42.25 203 GLY A N 1
ATOM 1505 C CA . GLY A 1 203 ? 8.629 5.058 39.725 1.00 42.25 203 GLY A CA 1
ATOM 1506 C C . GLY A 1 203 ? 9.888 5.753 40.255 1.00 42.25 203 GLY A C 1
ATOM 1507 O O . GLY A 1 203 ? 10.033 6.952 40.035 1.00 42.25 203 GLY A O 1
ATOM 1508 N N . ALA A 1 204 ? 10.788 5.072 40.969 1.00 46.19 204 ALA A N 1
ATOM 1509 C CA . ALA A 1 204 ? 11.907 5.745 41.636 1.00 46.19 204 ALA A CA 1
ATOM 1510 C C . ALA A 1 204 ? 13.197 4.920 41.611 1.00 46.19 204 ALA A C 1
ATOM 1512 O O . ALA A 1 204 ? 13.551 4.301 42.609 1.00 46.19 204 ALA A O 1
ATOM 1513 N N . LYS A 1 205 ? 13.890 4.904 40.468 1.00 46.38 205 LYS A N 1
ATOM 1514 C CA . LYS A 1 205 ? 15.334 4.628 40.339 1.00 46.38 205 LYS A CA 1
ATOM 1515 C C . LYS A 1 205 ? 15.691 4.702 38.860 1.00 46.38 205 LYS A C 1
ATOM 1517 O O . LYS A 1 205 ? 15.530 3.714 38.174 1.00 46.38 205 LYS A O 1
ATOM 1522 N N . ASP A 1 206 ? 16.084 5.883 38.389 1.00 42.75 206 ASP A N 1
ATOM 1523 C CA . ASP A 1 206 ? 16.980 6.053 37.232 1.00 42.75 206 ASP A CA 1
ATOM 1524 C C . ASP A 1 206 ? 17.296 7.540 37.059 1.00 42.75 206 ASP A C 1
ATOM 1526 O O . ASP A 1 206 ? 16.752 8.251 36.214 1.00 42.75 206 ASP A O 1
ATOM 1530 N N . LYS A 1 207 ? 18.146 8.054 37.954 1.00 44.09 207 LYS A N 1
ATOM 1531 C CA . LYS A 1 207 ? 18.726 9.393 37.817 1.00 44.09 207 LYS A CA 1
ATOM 1532 C C . LYS A 1 207 ? 20.015 9.527 38.629 1.00 44.09 207 LYS A C 1
ATOM 1534 O O . LYS A 1 207 ? 20.042 10.281 39.583 1.00 44.09 207 LYS A O 1
ATOM 1539 N N . GLN A 1 208 ? 21.054 8.764 38.281 1.00 40.88 208 GLN A N 1
ATOM 1540 C CA . GLN A 1 208 ? 22.477 9.092 38.510 1.00 40.88 208 GLN A CA 1
ATOM 1541 C C . GLN A 1 208 ? 23.345 7.864 38.223 1.00 40.88 208 GLN A C 1
ATOM 1543 O O . GLN A 1 208 ? 23.421 6.969 39.057 1.00 40.88 208 GLN A O 1
ATOM 1548 N N . ARG A 1 209 ? 23.995 7.842 37.053 1.00 37.28 209 ARG A N 1
ATOM 1549 C CA . ARG A 1 209 ? 25.346 7.293 36.799 1.00 37.28 209 ARG A CA 1
ATOM 1550 C C . ARG A 1 209 ? 25.590 7.207 35.289 1.00 37.28 209 ARG A C 1
ATOM 1552 O O . ARG A 1 209 ? 25.523 6.136 34.710 1.00 37.28 209 ARG A O 1
ATOM 1559 N N . VAL A 1 210 ? 25.865 8.350 34.662 1.00 35.59 210 VAL A N 1
ATOM 1560 C CA . VAL A 1 210 ? 26.666 8.416 33.426 1.00 35.59 210 VAL A CA 1
ATOM 1561 C C . VAL A 1 210 ? 27.471 9.715 33.486 1.00 35.59 210 VAL A C 1
ATOM 1563 O O . VAL A 1 210 ? 27.056 10.761 32.993 1.00 35.59 210 VAL A O 1
ATOM 1566 N N . LYS A 1 211 ? 28.586 9.665 34.208 1.00 38.25 211 LYS A N 1
ATOM 1567 C CA . LYS A 1 211 ? 29.720 10.587 34.107 1.00 38.25 211 LYS A CA 1
ATOM 1568 C C . LYS A 1 211 ? 30.921 9.830 34.680 1.00 38.25 211 LYS A C 1
ATOM 1570 O O . LYS A 1 211 ? 30.729 9.116 35.657 1.00 38.25 211 LYS A O 1
ATOM 1575 N N . GLU A 1 212 ? 32.077 9.999 34.045 1.00 35.75 212 GLU A N 1
ATOM 1576 C CA . GLU A 1 212 ? 33.363 9.305 34.264 1.00 35.75 212 GLU A CA 1
ATOM 1577 C C . GLU A 1 212 ? 33.523 7.949 33.569 1.00 35.75 212 GLU A C 1
ATOM 1579 O O . GLU A 1 212 ? 33.187 6.897 34.103 1.00 35.75 212 GLU A O 1
ATOM 1584 N N . ALA A 1 213 ? 34.078 8.012 32.359 1.00 32.53 213 ALA A N 1
ATOM 1585 C CA . ALA A 1 213 ? 35.130 7.114 31.885 1.00 32.53 213 ALA A CA 1
ATOM 1586 C C . ALA A 1 213 ? 35.713 7.732 30.604 1.00 32.53 213 ALA A C 1
ATOM 1588 O O . ALA A 1 213 ? 35.346 7.367 29.490 1.00 32.53 213 ALA A O 1
ATOM 1589 N N . ALA A 1 214 ? 36.552 8.747 30.780 1.00 35.12 214 ALA A N 1
ATOM 1590 C CA . ALA A 1 214 ? 37.469 9.227 29.761 1.00 35.12 214 ALA A CA 1
ATOM 1591 C C . ALA A 1 214 ? 38.778 9.573 30.472 1.00 35.12 214 ALA A C 1
ATOM 1593 O O . ALA A 1 214 ? 38.737 10.181 31.537 1.00 35.12 214 ALA A O 1
ATOM 1594 N N . GLU A 1 215 ? 39.870 9.174 29.827 1.00 39.44 215 GLU A N 1
ATOM 1595 C CA . GLU A 1 215 ? 41.277 9.406 30.158 1.00 39.44 215 GLU A CA 1
ATOM 1596 C C . GLU A 1 215 ? 41.934 8.474 31.183 1.00 39.44 215 GLU A C 1
ATOM 1598 O O . GLU A 1 215 ? 41.549 8.410 32.345 1.00 39.44 215 GLU A O 1
ATOM 1603 N N . GLU A 1 216 ? 42.965 7.791 30.659 1.00 33.84 216 GLU A N 1
ATOM 1604 C CA . GLU A 1 216 ? 44.285 7.459 31.233 1.00 33.84 216 GLU A CA 1
ATOM 1605 C C . GLU A 1 216 ? 44.592 5.963 30.994 1.00 33.84 216 GLU A C 1
ATOM 1607 O O . GLU A 1 216 ? 43.763 5.110 31.284 1.00 33.84 216 GLU A O 1
ATOM 1612 N N . SER A 1 217 ? 45.713 5.496 30.445 1.00 34.94 217 SER A N 1
ATOM 1613 C CA . SER A 1 217 ? 46.916 6.047 29.811 1.00 34.94 217 SER A CA 1
ATOM 1614 C C . SER A 1 217 ? 47.634 4.867 29.119 1.00 34.94 217 SER A C 1
ATOM 1616 O O . SER A 1 217 ? 47.238 3.712 29.276 1.00 34.94 217 SER A O 1
ATOM 1618 N N . VAL A 1 218 ? 48.705 5.170 28.383 1.00 36.09 218 VAL A N 1
ATOM 1619 C CA . VAL A 1 218 ? 50.044 4.544 28.474 1.00 36.09 218 VAL A CA 1
ATOM 1620 C C . VAL A 1 218 ? 50.670 4.339 27.095 1.00 36.09 218 VAL A C 1
ATOM 1622 O O . VAL A 1 218 ? 50.250 3.518 26.283 1.00 36.09 218 VAL A O 1
ATOM 1625 N N . ALA A 1 219 ? 51.722 5.128 26.894 1.00 36.88 219 ALA A N 1
ATOM 1626 C CA . ALA A 1 219 ? 52.740 5.006 25.872 1.00 36.88 219 ALA A CA 1
ATOM 1627 C C . ALA A 1 219 ? 53.582 3.738 26.069 1.00 36.88 219 ALA A C 1
ATOM 1629 O O . ALA A 1 219 ? 53.951 3.409 27.196 1.00 36.88 219 ALA A O 1
ATOM 1630 N N . VAL A 1 220 ? 53.956 3.092 24.966 1.00 39.94 220 VAL A N 1
ATOM 1631 C CA . VAL A 1 220 ? 55.119 2.203 24.903 1.00 39.94 220 VAL A CA 1
ATOM 1632 C C . VAL A 1 220 ? 55.873 2.532 23.618 1.00 39.94 220 VAL A C 1
ATOM 1634 O O . VAL A 1 220 ? 55.381 2.298 22.516 1.00 39.94 220 VAL A O 1
ATOM 1637 N N . GLU A 1 221 ? 57.049 3.128 23.798 1.00 42.97 221 GLU A N 1
ATOM 1638 C CA . GLU A 1 221 ? 58.133 3.176 22.820 1.00 42.97 221 GLU A CA 1
ATOM 1639 C C . GLU A 1 221 ? 58.615 1.755 22.506 1.00 42.97 221 GLU A C 1
ATOM 1641 O O . GLU A 1 221 ? 58.773 0.930 23.405 1.00 42.97 221 GLU A O 1
ATOM 1646 N N . SER A 1 222 ? 58.920 1.481 21.239 1.00 40.19 222 SER A N 1
ATOM 1647 C CA . SER A 1 222 ? 59.973 0.522 20.904 1.00 40.19 222 SER A CA 1
ATOM 1648 C C . SER A 1 222 ? 60.632 0.912 19.586 1.00 40.19 222 SER A C 1
ATOM 1650 O O . SER A 1 222 ? 59.981 1.215 18.588 1.00 40.19 222 SER A O 1
ATOM 1652 N N . GLU A 1 223 ? 61.951 0.982 19.680 1.00 43.75 223 GLU A N 1
ATOM 1653 C CA . GLU A 1 223 ? 62.932 1.342 18.673 1.00 43.75 223 GLU A CA 1
ATOM 1654 C C . GLU A 1 223 ? 63.188 0.232 17.636 1.00 43.75 223 GLU A C 1
ATOM 1656 O O . GLU A 1 223 ? 63.047 -0.951 17.932 1.00 43.75 223 GLU A O 1
ATOM 1661 N N . GLN A 1 224 ? 63.710 0.686 16.486 1.00 35.53 224 GLN A N 1
ATOM 1662 C CA . GLN A 1 224 ? 64.673 0.035 15.577 1.00 35.53 224 GLN A CA 1
ATOM 1663 C C . GLN A 1 224 ? 64.241 -1.190 14.746 1.00 35.53 224 GLN A C 1
ATOM 1665 O O . GLN A 1 224 ? 64.069 -2.289 15.258 1.00 35.53 224 GLN A O 1
ATOM 1670 N N . ALA A 1 225 ? 64.257 -1.016 13.417 1.00 35.34 225 ALA A N 1
ATOM 1671 C CA . ALA A 1 225 ? 65.268 -1.628 12.539 1.00 35.34 225 ALA A CA 1
ATOM 1672 C C . ALA A 1 225 ? 65.093 -1.120 11.092 1.00 35.34 225 ALA A C 1
ATOM 1674 O O . ALA A 1 225 ? 64.063 -1.345 10.460 1.00 35.34 225 ALA A O 1
ATOM 1675 N N . GLU A 1 226 ? 66.106 -0.416 10.583 1.00 51.44 226 GLU A N 1
ATOM 1676 C CA . GLU A 1 226 ? 66.305 -0.175 9.154 1.00 51.44 226 GLU A CA 1
ATOM 1677 C C . GLU A 1 226 ? 66.827 -1.463 8.505 1.00 51.44 226 GLU A C 1
ATOM 1679 O O . GLU A 1 226 ? 67.900 -1.932 8.875 1.00 51.44 226 GLU A O 1
ATOM 1684 N N . GLU A 1 227 ? 66.116 -2.008 7.516 1.00 38.94 227 GLU A N 1
ATOM 1685 C CA . GLU A 1 227 ? 66.706 -2.927 6.539 1.00 38.94 227 GLU A CA 1
ATOM 1686 C C . GLU A 1 227 ? 65.879 -2.957 5.240 1.00 38.94 227 GLU A C 1
ATOM 1688 O O . GLU A 1 227 ? 64.684 -3.238 5.246 1.00 38.94 227 GLU A O 1
ATOM 1693 N N . GLY A 1 228 ? 66.547 -2.680 4.115 1.00 39.41 228 GLY A N 1
ATOM 1694 C CA . GLY A 1 228 ? 66.216 -3.238 2.800 1.00 39.41 228 GLY A CA 1
ATOM 1695 C C . GLY A 1 228 ? 65.042 -2.636 2.023 1.00 39.41 228 GLY A C 1
ATOM 1696 O O . GLY A 1 228 ? 63.994 -3.260 1.892 1.00 39.41 228 GLY A O 1
ATOM 1697 N N . GLN A 1 229 ? 65.261 -1.499 1.354 1.00 42.91 229 GLN A N 1
ATOM 1698 C CA . GLN A 1 229 ? 64.475 -1.131 0.170 1.00 42.91 229 GLN A CA 1
ATOM 1699 C C . GLN A 1 229 ? 64.775 -2.114 -0.975 1.00 42.91 229 GLN A C 1
ATOM 1701 O O . GLN A 1 229 ? 65.726 -1.942 -1.733 1.00 42.91 229 GLN A O 1
ATOM 1706 N N . GLN A 1 230 ? 63.950 -3.152 -1.099 1.00 45.06 230 GLN A N 1
ATOM 1707 C CA . GLN A 1 230 ? 63.642 -3.753 -2.393 1.00 45.06 230 GLN A CA 1
ATOM 1708 C C . GLN A 1 230 ? 62.409 -3.031 -2.929 1.00 45.06 230 GLN A C 1
ATOM 1710 O O . GLN A 1 230 ? 61.358 -3.043 -2.291 1.00 45.06 230 GLN A O 1
ATOM 1715 N N . GLU A 1 231 ? 62.562 -2.362 -4.071 1.00 52.59 231 GLU A N 1
ATOM 1716 C CA . GLU A 1 231 ? 61.461 -1.787 -4.844 1.00 52.59 231 GLU A CA 1
ATOM 1717 C C . GLU A 1 231 ? 60.518 -2.925 -5.258 1.00 52.59 231 GLU A C 1
ATOM 1719 O O . GLU A 1 231 ? 60.695 -3.575 -6.286 1.00 52.59 231 GLU A O 1
ATOM 1724 N N . ALA A 1 232 ? 59.552 -3.230 -4.390 1.00 53.69 232 ALA A N 1
ATOM 1725 C CA . ALA A 1 232 ? 58.447 -4.107 -4.710 1.00 53.69 232 ALA A CA 1
ATOM 1726 C C . ALA A 1 232 ? 57.626 -3.413 -5.796 1.00 53.69 232 ALA A C 1
ATOM 1728 O O . ALA A 1 232 ? 57.165 -2.284 -5.602 1.00 53.69 232 ALA A O 1
ATOM 1729 N N . GLU A 1 233 ? 57.482 -4.073 -6.946 1.00 60.75 233 GLU A N 1
ATOM 1730 C CA . GLU A 1 233 ? 56.598 -3.595 -8.000 1.00 60.75 233 GLU A CA 1
ATOM 1731 C C . GLU A 1 233 ? 55.217 -3.267 -7.415 1.00 60.75 233 GLU A C 1
ATOM 1733 O O . GLU A 1 233 ? 54.720 -4.014 -6.561 1.00 60.75 233 GLU A O 1
ATOM 1738 N N . PRO A 1 234 ? 54.596 -2.153 -7.840 1.00 67.00 234 PRO A N 1
ATOM 1739 C CA . PRO A 1 234 ? 53.308 -1.738 -7.316 1.00 67.00 234 PRO A CA 1
ATOM 1740 C C . PRO A 1 234 ? 52.281 -2.835 -7.605 1.00 67.00 234 PRO A C 1
ATOM 1742 O O . PRO A 1 234 ? 51.862 -3.038 -8.744 1.00 67.00 234 PRO A O 1
ATOM 1745 N N . VAL A 1 235 ? 51.886 -3.564 -6.561 1.00 73.69 235 VAL A N 1
ATOM 1746 C CA . VAL A 1 235 ? 50.814 -4.554 -6.642 1.00 73.69 235 VAL A CA 1
ATOM 1747 C C . VAL A 1 235 ? 49.558 -3.799 -7.054 1.00 73.69 235 VAL A C 1
ATOM 1749 O O . VAL A 1 235 ? 49.069 -2.950 -6.309 1.00 73.69 235 VAL A O 1
ATOM 1752 N N . ALA A 1 236 ? 49.081 -4.063 -8.270 1.00 78.25 236 ALA A N 1
ATOM 1753 C CA . ALA A 1 236 ? 47.934 -3.372 -8.838 1.00 78.25 236 ALA A CA 1
ATOM 1754 C C . ALA A 1 236 ? 46.731 -3.476 -7.887 1.00 78.25 236 ALA A C 1
ATOM 1756 O O . ALA A 1 236 ? 46.263 -4.574 -7.577 1.00 78.25 236 ALA A O 1
ATOM 1757 N N . GLU A 1 237 ? 46.245 -2.327 -7.417 1.00 88.56 237 GLU A N 1
ATOM 1758 C CA . GLU A 1 237 ? 45.155 -2.247 -6.448 1.00 88.56 237 GLU A CA 1
ATOM 1759 C C . GLU A 1 237 ? 43.855 -2.785 -7.070 1.00 88.56 237 GLU A C 1
ATOM 1761 O O . GLU A 1 237 ? 43.380 -2.311 -8.110 1.00 88.56 237 GLU A O 1
ATOM 1766 N N . LEU A 1 238 ? 43.279 -3.812 -6.441 1.00 89.88 238 LEU A N 1
ATOM 1767 C CA . LEU A 1 238 ? 42.039 -4.447 -6.883 1.00 89.88 238 LEU A CA 1
ATOM 1768 C C . LEU A 1 238 ? 40.830 -3.763 -6.242 1.00 89.88 238 LEU A C 1
ATOM 1770 O O . LEU A 1 238 ? 40.757 -3.571 -5.027 1.00 89.88 238 LEU A O 1
ATOM 1774 N N . TRP A 1 239 ? 39.845 -3.446 -7.078 1.00 91.69 239 TRP A N 1
ATOM 1775 C CA . TRP A 1 239 ? 38.609 -2.783 -6.683 1.00 91.69 239 TRP A CA 1
ATOM 1776 C C . TRP A 1 239 ? 37.399 -3.667 -6.979 1.00 91.69 239 TRP A C 1
ATOM 1778 O O . TRP A 1 239 ? 37.349 -4.405 -7.965 1.00 91.69 239 TRP A O 1
ATOM 1788 N N . LEU A 1 240 ? 36.396 -3.581 -6.109 1.00 89.00 240 LEU A N 1
ATOM 1789 C CA . LEU A 1 240 ? 35.135 -4.302 -6.218 1.00 89.00 240 LEU A CA 1
ATOM 1790 C C . LEU A 1 240 ? 34.054 -3.326 -6.695 1.00 89.00 240 LEU A C 1
ATOM 1792 O O . LEU A 1 240 ? 33.720 -2.384 -5.977 1.00 89.00 240 LEU A O 1
ATOM 1796 N N . TYR A 1 241 ? 33.508 -3.548 -7.891 1.00 87.69 241 TYR A N 1
ATOM 1797 C CA . TYR A 1 241 ? 32.511 -2.686 -8.532 1.00 87.69 241 TYR A CA 1
ATOM 1798 C C . TYR A 1 241 ? 31.139 -3.348 -8.517 1.00 87.69 241 TYR A C 1
ATOM 1800 O O . TYR A 1 241 ? 30.933 -4.353 -9.192 1.00 87.69 241 TYR A O 1
ATOM 1808 N N . CYS A 1 242 ? 30.192 -2.792 -7.766 1.00 86.25 242 CYS A N 1
ATOM 1809 C CA . CYS A 1 242 ? 28.860 -3.359 -7.584 1.00 86.25 242 CYS A CA 1
ATOM 1810 C C . CYS A 1 242 ? 27.797 -2.581 -8.365 1.00 86.25 242 CYS A C 1
ATOM 1812 O O . CYS A 1 242 ? 27.686 -1.360 -8.236 1.00 86.25 242 CYS A O 1
ATOM 1814 N N . ASN A 1 243 ? 26.964 -3.300 -9.120 1.00 82.06 243 ASN A N 1
ATOM 1815 C CA . ASN A 1 243 ? 25.759 -2.752 -9.740 1.00 82.06 243 ASN A CA 1
ATOM 1816 C C . ASN A 1 243 ? 24.523 -3.284 -9.000 1.00 82.06 243 ASN A C 1
ATOM 1818 O O . ASN A 1 243 ? 24.387 -4.492 -8.758 1.00 82.06 243 ASN A O 1
ATOM 1822 N N . THR A 1 244 ? 23.640 -2.380 -8.578 1.00 72.62 244 THR A N 1
ATOM 1823 C CA . THR A 1 244 ? 22.425 -2.743 -7.853 1.00 72.62 244 THR A CA 1
ATOM 1824 C C . THR A 1 244 ? 21.427 -3.382 -8.808 1.00 72.62 244 THR A C 1
ATOM 1826 O O . THR A 1 244 ? 20.755 -2.733 -9.606 1.00 72.62 244 THR A O 1
ATOM 1829 N N . THR A 1 245 ? 21.284 -4.704 -8.722 1.00 60.62 245 THR A N 1
ATOM 1830 C CA . THR A 1 245 ? 20.259 -5.383 -9.510 1.00 60.62 245 THR A CA 1
ATOM 1831 C C . THR A 1 245 ? 18.917 -5.258 -8.790 1.00 60.62 245 THR A C 1
ATOM 1833 O O . THR A 1 245 ? 18.746 -5.682 -7.648 1.00 60.62 245 THR A O 1
ATOM 1836 N N . SER A 1 246 ? 17.922 -4.677 -9.459 1.00 51.88 246 SER A N 1
ATOM 1837 C CA . SER A 1 246 ? 16.568 -4.468 -8.916 1.00 51.88 246 SER A CA 1
ATOM 1838 C C . SER A 1 246 ? 15.742 -5.758 -8.766 1.00 51.88 246 SER A C 1
ATOM 1840 O O . SER A 1 246 ? 14.559 -5.712 -8.420 1.00 51.88 246 SER A O 1
ATOM 1842 N N . LYS A 1 247 ? 16.336 -6.931 -9.021 1.00 46.66 247 LYS A N 1
ATOM 1843 C CA . LYS A 1 247 ? 15.649 -8.224 -8.982 1.00 46.66 247 LYS A CA 1
ATOM 1844 C C . LYS A 1 247 ? 15.862 -8.896 -7.627 1.00 46.66 247 LYS A C 1
ATOM 1846 O O . LYS A 1 247 ? 16.836 -9.606 -7.408 1.00 46.66 247 LYS A O 1
ATOM 1851 N N . CYS A 1 248 ? 14.896 -8.714 -6.731 1.00 44.06 248 CYS A N 1
ATOM 1852 C CA . CYS A 1 248 ? 14.788 -9.513 -5.514 1.00 44.06 248 CYS A CA 1
ATOM 1853 C C . CYS A 1 248 ? 14.426 -10.957 -5.908 1.00 44.06 248 CYS A C 1
ATOM 1855 O O . CYS A 1 248 ? 13.276 -11.239 -6.255 1.00 44.06 248 CYS A O 1
ATOM 1857 N N . GLN A 1 249 ? 15.393 -11.879 -5.896 1.00 45.72 249 GLN A N 1
ATOM 1858 C CA . GLN A 1 249 ? 15.077 -13.306 -5.991 1.00 45.72 249 GLN A CA 1
ATOM 1859 C C . GLN A 1 249 ? 14.401 -13.760 -4.686 1.00 45.72 249 GLN A C 1
ATOM 1861 O O . GLN A 1 249 ? 14.805 -13.319 -3.607 1.00 45.72 249 GLN A O 1
ATOM 1866 N N . PRO A 1 250 ? 13.380 -14.636 -4.743 1.00 44.53 250 PRO A N 1
ATOM 1867 C CA . PRO A 1 250 ? 12.855 -15.262 -3.542 1.00 44.53 250 PRO A CA 1
ATOM 1868 C C . PRO A 1 250 ? 13.941 -16.180 -2.977 1.00 44.53 250 PRO A C 1
ATOM 1870 O O . PRO A 1 250 ? 14.195 -17.258 -3.512 1.00 44.53 250 PRO A O 1
ATOM 1873 N N . CYS A 1 251 ? 14.603 -15.753 -1.901 1.00 43.84 251 CYS A N 1
ATOM 1874 C CA . CYS A 1 251 ? 15.445 -16.652 -1.129 1.00 43.84 251 CYS A CA 1
ATOM 1875 C C . CYS A 1 251 ? 14.547 -17.792 -0.622 1.00 43.84 251 CYS A C 1
ATOM 1877 O O . CYS A 1 251 ? 13.497 -17.553 -0.025 1.00 43.84 251 CYS A O 1
ATOM 1879 N N . GLY A 1 252 ? 14.918 -19.044 -0.894 1.00 41.31 252 GLY A N 1
ATOM 1880 C CA . GLY A 1 252 ? 14.165 -20.246 -0.505 1.00 41.31 252 GLY A CA 1
ATOM 1881 C C . GLY A 1 252 ? 14.075 -20.485 1.010 1.00 41.31 252 GLY A C 1
ATOM 1882 O O . GLY A 1 252 ? 13.843 -21.611 1.442 1.00 41.31 252 GLY A O 1
ATOM 1883 N N . ALA A 1 253 ? 14.275 -19.450 1.829 1.00 38.88 253 ALA A N 1
ATOM 1884 C CA . ALA A 1 253 ? 14.188 -19.511 3.271 1.00 38.88 253 ALA A CA 1
ATOM 1885 C C . ALA A 1 253 ? 12.716 -19.482 3.715 1.00 38.88 253 ALA A C 1
ATOM 1887 O O . ALA A 1 253 ? 11.944 -18.584 3.385 1.00 38.88 253 ALA A O 1
ATOM 1888 N N . LEU A 1 254 ? 12.355 -20.536 4.446 1.00 34.00 254 LEU A N 1
ATOM 1889 C CA . LEU A 1 254 ? 11.118 -20.820 5.177 1.00 34.00 254 LEU A CA 1
ATOM 1890 C C . LEU A 1 254 ? 10.117 -19.648 5.310 1.00 34.00 254 LEU A C 1
ATOM 1892 O O . LEU A 1 254 ? 10.421 -18.591 5.856 1.00 34.00 254 LEU A O 1
ATOM 1896 N N . ARG A 1 255 ? 8.874 -19.926 4.883 1.00 41.38 255 ARG A N 1
ATOM 1897 C CA . ARG A 1 255 ? 7.645 -19.099 4.770 1.00 41.38 255 ARG A CA 1
ATOM 1898 C C . ARG A 1 255 ? 7.263 -18.121 5.913 1.00 41.38 255 ARG A C 1
ATOM 1900 O O . ARG A 1 255 ? 6.202 -17.517 5.814 1.00 41.38 255 ARG A O 1
ATOM 1907 N N . GLY A 1 256 ? 8.059 -17.926 6.964 1.00 39.78 256 GLY A N 1
ATOM 1908 C CA . GLY A 1 256 ? 7.709 -17.110 8.139 1.00 39.78 256 GLY A CA 1
ATOM 1909 C C . GLY A 1 256 ? 8.249 -15.672 8.185 1.00 39.78 256 GLY A C 1
ATOM 1910 O O . GLY A 1 256 ? 7.769 -14.894 8.999 1.00 39.78 256 GLY A O 1
ATOM 1911 N N . LEU A 1 257 ? 9.217 -15.291 7.342 1.00 42.59 257 LEU A N 1
ATOM 1912 C CA . LEU A 1 257 ? 9.895 -13.974 7.413 1.00 42.59 257 LEU A CA 1
ATOM 1913 C C . LEU A 1 257 ? 9.525 -13.002 6.275 1.00 42.59 257 LEU A C 1
ATOM 1915 O O . LEU A 1 257 ? 10.003 -11.870 6.227 1.00 42.59 257 LEU A O 1
ATOM 1919 N N . ASN A 1 258 ? 8.638 -13.417 5.369 1.00 46.28 258 ASN A N 1
ATOM 1920 C CA . ASN A 1 258 ? 8.388 -12.719 4.103 1.00 46.28 258 ASN A CA 1
ATOM 1921 C C . ASN A 1 258 ? 7.568 -11.414 4.245 1.00 46.28 258 ASN A C 1
ATOM 1923 O O . ASN A 1 258 ? 7.532 -10.590 3.333 1.00 46.28 258 ASN A O 1
ATOM 1927 N N . GLU A 1 259 ? 6.923 -11.182 5.393 1.00 49.72 259 GLU A N 1
ATOM 1928 C CA . GLU A 1 259 ? 6.205 -9.923 5.651 1.00 49.72 259 GLU A CA 1
ATOM 1929 C C . GLU A 1 259 ? 7.148 -8.773 6.030 1.00 49.72 259 GLU A C 1
ATOM 1931 O O . GLU A 1 259 ? 6.847 -7.621 5.722 1.00 49.72 259 GLU A O 1
ATOM 1936 N N . HIS A 1 260 ? 8.328 -9.069 6.586 1.00 45.25 260 HIS A N 1
ATOM 1937 C CA . HIS A 1 260 ? 9.311 -8.047 6.955 1.00 45.25 260 HIS A CA 1
ATOM 1938 C C . HIS A 1 260 ? 9.964 -7.404 5.717 1.00 45.25 260 HIS A C 1
ATOM 1940 O O . HIS A 1 260 ? 10.114 -6.183 5.649 1.00 45.25 260 HIS A O 1
ATOM 1946 N N . CYS A 1 261 ? 10.241 -8.207 4.682 1.00 44.06 261 CYS A N 1
ATOM 1947 C CA . CYS A 1 261 ? 10.821 -7.745 3.414 1.00 44.06 261 CYS A CA 1
ATOM 1948 C C . CYS A 1 261 ? 9.894 -6.837 2.599 1.00 44.06 261 CYS A C 1
ATOM 1950 O O . CYS A 1 261 ? 10.369 -6.029 1.805 1.00 44.06 261 CYS A O 1
ATOM 1952 N N . ARG A 1 262 ? 8.571 -6.954 2.774 1.00 48.03 262 ARG A N 1
ATOM 1953 C CA . ARG A 1 262 ? 7.600 -6.094 2.081 1.00 48.03 262 ARG A CA 1
ATOM 1954 C C . ARG A 1 262 ? 7.421 -4.731 2.745 1.00 48.03 262 ARG A C 1
ATOM 1956 O O . ARG A 1 262 ? 7.065 -3.787 2.048 1.00 48.03 262 ARG A O 1
ATOM 1963 N N . SER A 1 263 ? 7.642 -4.617 4.057 1.00 50.50 263 SER A N 1
ATOM 1964 C CA . SER A 1 263 ? 7.380 -3.378 4.801 1.00 50.50 263 SER A CA 1
ATOM 1965 C C . SER A 1 263 ? 8.601 -2.478 5.015 1.00 50.50 263 SER A C 1
ATOM 1967 O O . SER A 1 263 ? 8.404 -1.293 5.261 1.00 50.50 263 SER A O 1
ATOM 1969 N N . LEU A 1 264 ? 9.834 -3.002 4.943 1.00 46.72 264 LEU A N 1
ATOM 1970 C CA . LEU A 1 264 ? 11.057 -2.252 5.297 1.00 46.72 264 LEU A CA 1
ATOM 1971 C C . LEU A 1 264 ? 12.087 -2.087 4.164 1.00 46.72 264 LEU A C 1
ATOM 1973 O O . LEU A 1 264 ? 13.197 -1.632 4.413 1.00 46.72 264 LEU A O 1
ATOM 1977 N N . GLY A 1 265 ? 11.706 -2.375 2.918 1.00 47.56 265 GLY A N 1
ATOM 1978 C CA . GLY A 1 265 ? 12.629 -2.358 1.780 1.00 47.56 265 GLY A CA 1
ATOM 1979 C C . GLY A 1 265 ? 13.289 -3.724 1.622 1.00 47.56 265 GLY A C 1
ATOM 1980 O O . GLY A 1 265 ? 13.906 -4.244 2.546 1.00 47.56 265 GLY A O 1
ATOM 1981 N N . GLY A 1 266 ? 13.068 -4.354 0.469 1.00 47.66 266 GLY A N 1
ATOM 1982 C CA . GLY A 1 266 ? 13.552 -5.705 0.193 1.00 47.66 266 GLY A CA 1
ATOM 1983 C C . GLY A 1 266 ? 15.079 -5.806 0.180 1.00 47.66 266 GLY A C 1
ATOM 1984 O O . GLY A 1 266 ? 15.790 -4.807 0.113 1.00 47.66 266 GLY A O 1
ATOM 1985 N N . TYR A 1 267 ? 15.578 -7.040 0.205 1.00 55.00 267 TYR A N 1
ATOM 1986 C CA . TYR A 1 267 ? 16.995 -7.322 0.007 1.00 55.00 267 TYR A CA 1
ATOM 1987 C C . TYR A 1 267 ? 17.391 -6.987 -1.435 1.00 55.00 267 TYR A C 1
ATOM 1989 O O . TYR A 1 267 ? 16.860 -7.579 -2.378 1.00 55.00 267 TYR A O 1
ATOM 1997 N N . ALA A 1 268 ? 18.321 -6.049 -1.611 1.00 58.09 268 ALA A N 1
ATOM 1998 C CA . ALA A 1 268 ? 18.939 -5.799 -2.904 1.00 58.09 268 ALA A CA 1
ATOM 1999 C C . ALA A 1 268 ? 20.131 -6.751 -3.067 1.00 58.09 268 ALA A C 1
ATOM 2001 O O . ALA A 1 268 ? 21.054 -6.769 -2.251 1.00 58.09 268 ALA A O 1
ATOM 2002 N N . MET A 1 269 ? 20.095 -7.567 -4.117 1.00 66.69 269 MET A N 1
ATOM 2003 C CA . MET A 1 269 ? 21.254 -8.349 -4.538 1.00 66.69 269 MET A CA 1
ATOM 2004 C C . MET A 1 269 ? 22.107 -7.448 -5.429 1.00 66.69 269 MET A C 1
ATOM 2006 O O . MET A 1 269 ? 21.623 -6.947 -6.447 1.00 66.69 269 MET A O 1
ATOM 2010 N N . ALA A 1 270 ? 23.361 -7.224 -5.050 1.00 77.12 270 ALA A N 1
ATOM 2011 C CA . ALA A 1 270 ? 24.318 -6.563 -5.922 1.00 77.12 270 ALA A CA 1
ATOM 2012 C C . ALA A 1 270 ? 25.195 -7.628 -6.583 1.00 77.12 270 ALA A C 1
ATOM 2014 O O . ALA A 1 270 ? 25.730 -8.513 -5.909 1.00 77.12 270 ALA A O 1
ATOM 2015 N N . GLN A 1 271 ? 25.316 -7.556 -7.907 1.00 82.81 271 GLN A N 1
ATOM 2016 C CA . GLN A 1 271 ? 26.376 -8.269 -8.609 1.00 82.81 271 GLN A CA 1
ATOM 2017 C C . GLN A 1 271 ? 27.591 -7.356 -8.630 1.00 82.81 271 GLN A C 1
ATOM 2019 O O . GLN A 1 271 ? 27.507 -6.222 -9.106 1.00 82.81 271 GLN A O 1
ATOM 2024 N N . CYS A 1 272 ? 28.690 -7.853 -8.078 1.00 88.31 272 CYS A N 1
ATOM 2025 C CA . CYS A 1 272 ? 29.943 -7.137 -8.001 1.00 88.31 272 CYS A CA 1
ATOM 2026 C C . CYS A 1 272 ? 30.994 -7.829 -8.863 1.00 88.31 272 CYS A C 1
ATOM 2028 O O . CYS A 1 272 ? 31.073 -9.057 -8.885 1.00 88.31 272 CYS A O 1
ATOM 2030 N N . VAL A 1 273 ? 31.791 -7.043 -9.575 1.00 90.06 273 VAL A N 1
ATOM 2031 C CA . VAL A 1 273 ? 32.903 -7.527 -10.394 1.00 90.06 273 VAL A CA 1
ATOM 2032 C C . VAL A 1 273 ? 34.196 -6.991 -9.804 1.00 90.06 273 VAL A C 1
ATOM 2034 O O . VAL A 1 273 ? 34.286 -5.804 -9.489 1.00 90.06 273 VAL A O 1
ATOM 2037 N N . VAL A 1 274 ? 35.185 -7.866 -9.638 1.00 91.00 274 VAL A N 1
ATOM 2038 C CA . VAL A 1 274 ? 36.529 -7.476 -9.206 1.00 91.00 274 VAL A CA 1
ATOM 2039 C C . VAL A 1 274 ? 37.330 -7.063 -10.434 1.00 91.00 274 VAL A C 1
ATOM 2041 O O . VAL A 1 274 ? 37.491 -7.858 -11.359 1.00 91.00 274 VAL A O 1
ATOM 2044 N N . ALA A 1 275 ? 37.828 -5.832 -10.466 1.00 91.44 275 ALA A N 1
ATOM 2045 C CA . ALA A 1 275 ? 38.632 -5.322 -11.571 1.00 91.44 275 ALA A CA 1
ATOM 2046 C C . ALA A 1 275 ? 39.749 -4.406 -11.061 1.00 91.44 275 ALA A C 1
ATOM 2048 O O . ALA A 1 275 ? 39.647 -3.821 -9.983 1.00 91.44 275 ALA A O 1
ATOM 2049 N N . GLN A 1 276 ? 40.817 -4.271 -11.847 1.00 90.56 276 GLN A N 1
ATOM 2050 C CA . GLN A 1 276 ? 41.827 -3.244 -11.595 1.00 90.56 276 GLN A CA 1
ATOM 2051 C C . GLN A 1 276 ? 41.236 -1.872 -11.911 1.00 90.56 276 GLN A C 1
ATOM 2053 O O . GLN A 1 276 ? 40.503 -1.733 -12.898 1.00 90.56 276 GLN A O 1
ATOM 2058 N N . GLN A 1 277 ? 41.584 -0.871 -11.103 1.00 89.00 277 GLN A N 1
ATOM 2059 C CA . GLN A 1 277 ? 40.986 0.463 -11.170 1.00 89.00 277 GLN A CA 1
ATOM 2060 C C . GLN A 1 277 ? 41.046 1.087 -12.572 1.00 89.00 277 GLN A C 1
ATOM 2062 O O . GLN A 1 277 ? 40.075 1.681 -13.033 1.00 89.00 277 GLN A O 1
ATOM 2067 N N . GLU A 1 278 ? 42.165 0.895 -13.269 1.00 88.25 278 GLU A N 1
ATOM 2068 C CA . GLU A 1 278 ? 42.415 1.461 -14.600 1.00 88.25 278 GLU A CA 1
ATOM 2069 C C . GLU A 1 278 ? 41.719 0.690 -15.733 1.00 88.25 278 GLU A C 1
ATOM 2071 O O . GLU A 1 278 ? 41.496 1.226 -16.816 1.00 88.25 278 GLU A O 1
ATOM 2076 N N . SER A 1 279 ? 41.344 -0.568 -15.488 1.00 86.50 279 SER A N 1
ATOM 2077 C CA . SER A 1 279 ? 40.756 -1.462 -16.497 1.00 86.50 279 SER A CA 1
ATOM 2078 C C . SER A 1 279 ? 39.227 -1.386 -16.579 1.00 86.50 279 SER A C 1
ATOM 2080 O O . SER A 1 279 ? 38.620 -1.905 -17.520 1.00 86.50 279 SER A O 1
ATOM 2082 N N . TRP A 1 280 ? 38.578 -0.762 -15.594 1.00 87.56 280 TRP A N 1
ATOM 2083 C CA . TRP A 1 280 ? 37.125 -0.748 -15.491 1.00 87.56 280 TRP A CA 1
ATOM 2084 C C . TRP A 1 280 ? 36.500 0.389 -16.314 1.00 87.56 280 TRP A C 1
ATOM 2086 O O . TRP A 1 280 ? 36.709 1.566 -16.038 1.00 87.56 280 TRP A O 1
ATOM 2096 N N . SER A 1 281 ? 35.669 0.038 -17.300 1.00 87.50 281 SER A N 1
ATOM 2097 C CA . SER A 1 281 ? 34.949 0.993 -18.167 1.00 87.50 281 SER A CA 1
ATOM 2098 C C . SER A 1 281 ? 33.439 1.083 -17.889 1.00 87.50 281 SER A C 1
ATOM 2100 O O . SER A 1 281 ? 32.715 1.787 -18.593 1.00 87.50 281 SER A O 1
ATOM 2102 N N . GLY A 1 282 ? 32.936 0.368 -16.875 1.00 86.94 282 GLY A N 1
ATOM 2103 C CA . GLY A 1 282 ? 31.508 0.298 -16.558 1.00 86.94 282 GLY A CA 1
ATOM 2104 C C . GLY A 1 282 ? 31.021 1.375 -15.581 1.00 86.94 282 GLY A C 1
ATOM 2105 O O . GLY A 1 282 ? 31.784 1.948 -14.808 1.00 86.94 282 GLY A O 1
ATOM 2106 N N . THR A 1 283 ? 29.709 1.607 -15.537 1.00 83.62 283 THR A N 1
ATOM 2107 C CA . THR A 1 283 ? 29.073 2.393 -14.467 1.00 83.62 283 THR A CA 1
ATOM 2108 C C . THR A 1 283 ? 28.749 1.480 -13.284 1.00 83.62 283 THR A C 1
ATOM 2110 O O . THR A 1 283 ? 27.956 0.547 -13.433 1.00 83.62 283 THR A O 1
ATOM 2113 N N . ALA A 1 284 ? 29.356 1.732 -12.124 1.00 84.38 284 ALA A N 1
ATOM 2114 C CA . ALA A 1 284 ? 29.046 1.044 -10.870 1.00 84.38 284 ALA A CA 1
ATOM 2115 C C . ALA A 1 284 ? 28.323 2.000 -9.914 1.00 84.38 284 ALA A C 1
ATOM 2117 O O . ALA A 1 284 ? 28.668 3.178 -9.847 1.00 84.38 284 ALA A O 1
ATOM 2118 N N . ASP A 1 285 ? 27.343 1.493 -9.165 1.00 83.00 285 ASP A N 1
ATOM 2119 C CA . ASP A 1 285 ? 26.614 2.296 -8.172 1.00 83.00 285 ASP A CA 1
ATOM 2120 C C . ASP A 1 285 ? 27.437 2.489 -6.896 1.00 83.00 285 ASP A C 1
ATOM 2122 O O . ASP A 1 285 ? 27.294 3.481 -6.182 1.00 83.00 285 ASP A O 1
ATOM 2126 N N . PHE A 1 286 ? 28.294 1.513 -6.596 1.00 83.50 286 PHE A N 1
ATOM 2127 C CA . PHE A 1 286 ? 29.197 1.537 -5.460 1.00 83.50 286 PHE A CA 1
ATOM 2128 C C . PHE A 1 286 ? 30.493 0.807 -5.808 1.00 83.50 286 PHE A C 1
ATOM 2130 O O . PHE A 1 286 ? 30.467 -0.242 -6.457 1.00 83.50 286 PHE A O 1
ATOM 2137 N N . SER A 1 287 ? 31.617 1.340 -5.338 1.00 88.44 287 SER A N 1
ATOM 2138 C CA . SER A 1 287 ? 32.922 0.696 -5.436 1.00 88.44 287 SER A CA 1
ATOM 2139 C C . SER A 1 287 ? 33.663 0.754 -4.103 1.00 88.44 287 SER A C 1
ATOM 2141 O O . SER A 1 287 ? 33.530 1.721 -3.351 1.00 88.44 287 SER A O 1
ATOM 2143 N N . ARG A 1 288 ? 34.449 -0.282 -3.803 1.00 90.19 288 ARG A N 1
ATOM 2144 C CA . ARG A 1 288 ? 35.355 -0.316 -2.643 1.00 90.19 288 ARG A CA 1
ATOM 2145 C C . ARG A 1 288 ? 36.661 -1.025 -2.992 1.00 90.19 288 ARG A C 1
ATOM 2147 O O . ARG A 1 288 ? 36.639 -1.938 -3.816 1.00 90.19 288 ARG A O 1
ATOM 2154 N N . ALA A 1 289 ? 37.756 -0.651 -2.337 1.00 89.81 289 ALA A N 1
ATOM 2155 C CA . ALA A 1 289 ? 39.002 -1.410 -2.395 1.00 89.81 289 ALA A CA 1
ATOM 2156 C C . ALA A 1 289 ? 38.822 -2.786 -1.728 1.00 89.81 289 ALA A C 1
ATOM 2158 O O . ALA A 1 289 ? 38.088 -2.915 -0.740 1.00 89.81 289 ALA A O 1
ATOM 2159 N N . VAL A 1 290 ? 39.458 -3.814 -2.289 1.00 88.69 290 VAL A N 1
ATOM 2160 C CA . VAL A 1 290 ? 39.495 -5.163 -1.710 1.00 88.69 290 VAL A CA 1
ATOM 2161 C C . VAL A 1 290 ? 40.617 -5.212 -0.673 1.00 88.69 290 VAL A C 1
ATOM 2163 O O . VAL A 1 290 ? 41.742 -4.807 -0.957 1.00 88.69 290 VAL A O 1
ATOM 2166 N N . SER A 1 291 ? 40.322 -5.668 0.546 1.00 85.19 291 SER A N 1
ATOM 2167 C CA . SER A 1 291 ? 41.356 -5.854 1.572 1.00 85.19 291 SER A CA 1
ATOM 2168 C C . SER A 1 291 ? 42.297 -6.991 1.179 1.00 85.19 291 SER A C 1
ATOM 2170 O O . SER A 1 291 ? 41.833 -7.998 0.655 1.00 85.19 291 SER A O 1
ATOM 2172 N N . GLN A 1 292 ? 43.589 -6.866 1.495 1.00 75.19 292 GLN A N 1
ATOM 2173 C CA . GLN A 1 292 ? 44.631 -7.838 1.118 1.00 75.19 292 GLN A CA 1
ATOM 2174 C C . GLN A 1 292 ? 44.370 -9.276 1.607 1.00 75.19 292 GLN A C 1
ATOM 2176 O O . GLN A 1 292 ? 44.897 -10.216 1.022 1.00 75.19 292 GLN A O 1
ATOM 2181 N N . ASP A 1 293 ? 43.523 -9.454 2.623 1.00 77.06 293 ASP A N 1
ATOM 2182 C CA . ASP A 1 293 ? 43.150 -10.772 3.151 1.00 77.06 293 ASP A CA 1
ATOM 2183 C C . ASP A 1 293 ? 42.123 -11.528 2.277 1.00 77.06 293 ASP A C 1
ATOM 2185 O O . ASP A 1 293 ? 41.888 -12.718 2.488 1.00 77.06 293 ASP A O 1
ATOM 2189 N N . GLU A 1 294 ? 41.485 -10.868 1.301 1.00 76.94 294 GLU A N 1
ATOM 2190 C CA . GLU A 1 294 ? 40.564 -11.511 0.353 1.00 76.94 294 GLU A CA 1
ATOM 2191 C C . GLU A 1 294 ? 41.320 -11.922 -0.923 1.00 76.94 294 GLU A C 1
ATOM 2193 O O . GLU A 1 294 ? 41.598 -11.099 -1.794 1.00 76.94 294 GLU A O 1
ATOM 2198 N N . GLU A 1 295 ? 41.619 -13.219 -1.061 1.00 83.19 295 GLU A N 1
ATOM 2199 C CA . GLU A 1 295 ? 42.242 -13.802 -2.259 1.00 83.19 295 GLU A CA 1
ATOM 2200 C C . GLU A 1 295 ? 41.238 -13.837 -3.431 1.00 83.19 295 GLU A C 1
ATOM 2202 O O . GLU A 1 295 ? 40.615 -14.854 -3.743 1.00 83.19 295 GLU A O 1
ATOM 2207 N N . LEU A 1 296 ? 41.022 -12.679 -4.059 1.00 85.06 296 LEU A N 1
ATOM 2208 C CA . LEU A 1 296 ? 40.112 -12.495 -5.188 1.00 85.06 296 LEU A CA 1
ATOM 2209 C C . LEU A 1 296 ? 40.897 -12.213 -6.470 1.00 85.06 296 LEU A C 1
ATOM 2211 O O . LEU A 1 296 ? 41.700 -11.287 -6.544 1.00 85.06 296 LEU A O 1
ATOM 2215 N N . GLN A 1 297 ? 40.626 -12.993 -7.516 1.00 86.06 297 GLN A N 1
ATOM 2216 C CA . GLN A 1 297 ? 41.233 -12.789 -8.832 1.00 86.06 297 GLN A CA 1
ATOM 2217 C C . GLN A 1 297 ? 40.451 -11.746 -9.642 1.00 86.06 297 GLN A C 1
ATOM 2219 O O . GLN A 1 297 ? 39.214 -11.703 -9.597 1.00 86.06 297 GLN A O 1
ATOM 2224 N N . ALA A 1 298 ? 41.167 -10.922 -10.413 1.00 85.50 298 ALA A N 1
ATOM 2225 C CA . ALA A 1 298 ? 40.563 -9.985 -11.356 1.00 85.50 298 ALA A CA 1
ATOM 2226 C C . ALA A 1 298 ? 39.650 -10.729 -12.348 1.00 85.50 298 ALA A C 1
ATOM 2228 O O . ALA A 1 298 ? 40.006 -11.785 -12.868 1.00 85.50 298 ALA A O 1
ATOM 2229 N N . GLY A 1 299 ? 38.459 -10.186 -12.596 1.00 85.12 299 GLY A N 1
ATOM 2230 C CA . GLY A 1 299 ? 37.430 -10.802 -13.436 1.00 85.12 299 GLY A CA 1
ATOM 2231 C C . GLY A 1 299 ? 36.478 -11.748 -12.695 1.00 85.12 299 GLY A C 1
ATOM 2232 O O . GLY A 1 299 ? 35.516 -12.224 -13.298 1.00 85.12 299 GLY A O 1
ATOM 2233 N N . SER A 1 300 ? 36.683 -11.999 -11.397 1.00 86.25 300 SER A N 1
ATOM 2234 C CA . SER A 1 300 ? 35.722 -12.762 -10.596 1.00 86.25 300 SER A CA 1
ATOM 2235 C C . SER A 1 300 ? 34.431 -11.967 -10.353 1.00 86.25 300 SER A C 1
ATOM 2237 O O . SER A 1 300 ? 34.438 -10.755 -10.117 1.00 86.25 300 SER A O 1
ATOM 2239 N N . THR A 1 301 ? 33.294 -12.664 -10.426 1.00 86.44 301 THR A N 1
ATOM 2240 C CA . THR A 1 301 ? 31.974 -12.108 -10.108 1.00 86.44 301 THR A CA 1
ATOM 2241 C C . THR A 1 301 ? 31.530 -12.595 -8.737 1.00 86.44 301 THR A C 1
ATOM 2243 O O . THR A 1 301 ? 31.367 -13.800 -8.534 1.00 86.44 301 THR A O 1
ATOM 2246 N N . LEU A 1 302 ? 31.281 -11.668 -7.818 1.00 83.88 302 LEU A N 1
ATOM 2247 C CA . LEU A 1 302 ? 30.789 -11.952 -6.478 1.00 83.88 302 LEU A CA 1
ATOM 2248 C C . LEU A 1 302 ? 29.353 -11.443 -6.336 1.00 83.88 302 LEU A C 1
ATOM 2250 O O . LEU A 1 302 ? 29.048 -10.285 -6.621 1.00 83.88 302 LEU A O 1
ATOM 2254 N N . THR A 1 303 ? 28.453 -12.299 -5.863 1.00 80.69 303 THR A N 1
ATOM 2255 C CA . THR A 1 303 ? 27.111 -11.880 -5.445 1.00 80.69 303 THR A CA 1
ATOM 2256 C C . THR A 1 303 ? 27.144 -11.519 -3.969 1.00 80.69 303 THR A C 1
ATOM 2258 O O . THR A 1 303 ? 27.301 -12.405 -3.129 1.00 80.69 303 THR A O 1
ATOM 2261 N N . GLN A 1 304 ? 26.980 -10.235 -3.649 1.00 73.75 304 GLN A N 1
ATOM 2262 C CA . GLN A 1 304 ? 26.959 -9.766 -2.267 1.00 73.75 304 GLN A CA 1
ATOM 2263 C C . GLN A 1 304 ? 25.538 -9.359 -1.863 1.00 73.75 304 GLN A C 1
ATOM 2265 O O . GLN A 1 304 ? 24.829 -8.643 -2.578 1.00 73.75 304 GLN A O 1
ATOM 2270 N N . HIS A 1 305 ? 25.107 -9.840 -0.697 1.00 64.81 305 HIS A N 1
ATOM 2271 C CA . HIS A 1 305 ? 23.841 -9.440 -0.099 1.00 64.81 305 HIS A CA 1
ATOM 2272 C C . HIS A 1 305 ? 24.018 -8.098 0.609 1.00 64.81 305 HIS A C 1
ATOM 2274 O O . HIS A 1 305 ? 24.528 -8.040 1.727 1.00 64.81 305 HIS A O 1
ATOM 2280 N N . ASN A 1 306 ? 23.543 -7.021 -0.013 1.00 65.06 306 ASN A N 1
ATOM 2281 C CA . ASN A 1 306 ? 23.477 -5.720 0.640 1.00 65.06 306 ASN A CA 1
ATOM 2282 C C . ASN A 1 306 ? 22.138 -5.628 1.379 1.00 65.06 306 ASN A C 1
ATOM 2284 O O . ASN A 1 306 ? 21.116 -5.225 0.825 1.00 65.06 306 ASN A O 1
ATOM 2288 N N . GLY A 1 307 ? 22.128 -6.098 2.631 1.00 52.34 307 GLY A N 1
ATOM 2289 C CA . GLY A 1 307 ? 20.906 -6.242 3.417 1.00 52.34 307 GLY A CA 1
ATOM 2290 C C . GLY A 1 307 ? 21.111 -6.130 4.922 1.00 52.34 307 GLY A C 1
ATOM 2291 O O . GLY A 1 307 ? 21.331 -7.134 5.586 1.00 52.34 307 GLY A O 1
ATOM 2292 N N . CYS A 1 308 ? 20.938 -4.907 5.430 1.00 40.53 308 CYS A N 1
ATOM 2293 C CA . CYS A 1 308 ? 20.708 -4.539 6.830 1.00 40.53 308 CYS A CA 1
ATOM 2294 C C . CYS A 1 308 ? 21.774 -4.980 7.846 1.00 40.53 308 CYS A C 1
ATOM 2296 O O . CYS A 1 308 ? 21.610 -5.976 8.546 1.00 40.53 308 CYS A O 1
ATOM 2298 N N . THR A 1 309 ? 22.773 -4.127 8.082 1.00 42.12 309 THR A N 1
ATOM 2299 C CA . THR A 1 309 ? 23.264 -3.976 9.455 1.00 42.12 309 THR A CA 1
ATOM 2300 C C . THR A 1 309 ? 22.129 -3.343 10.273 1.00 42.12 309 THR A C 1
ATOM 2302 O O . THR A 1 309 ? 21.681 -2.238 9.953 1.00 42.12 309 THR A O 1
ATOM 2305 N N . PRO A 1 310 ? 21.570 -4.022 11.290 1.00 40.41 310 PRO A N 1
ATOM 2306 C CA . PRO A 1 310 ? 20.610 -3.380 12.170 1.00 40.41 310 PRO A CA 1
ATOM 2307 C C . PRO A 1 310 ? 21.337 -2.256 12.917 1.00 40.41 310 PRO A C 1
ATOM 2309 O O . PRO A 1 310 ? 22.200 -2.512 13.749 1.00 40.41 310 PRO A O 1
ATOM 2312 N N . GLN A 1 311 ? 20.968 -0.999 12.660 1.00 42.47 311 GLN A N 1
ATOM 2313 C CA . GLN A 1 311 ? 21.402 0.144 13.480 1.00 42.47 311 GLN A CA 1
ATOM 2314 C C . GLN A 1 311 ? 20.884 0.077 14.930 1.00 42.47 311 GLN A C 1
ATOM 2316 O O . GLN A 1 311 ? 21.219 0.927 15.750 1.00 42.47 311 GLN A O 1
ATOM 2321 N N . SER A 1 312 ? 20.104 -0.942 15.297 1.00 46.09 312 SER A N 1
ATOM 2322 C CA . SER A 1 312 ? 19.905 -1.300 16.695 1.00 46.09 312 SER A CA 1
ATOM 2323 C C . SER A 1 312 ? 21.000 -2.275 17.122 1.00 46.09 312 SER A C 1
ATOM 2325 O O . SER A 1 312 ? 20.914 -3.468 16.831 1.00 46.09 312 SER A O 1
ATOM 2327 N N . ALA A 1 313 ? 21.976 -1.788 17.887 1.00 46.84 313 ALA A N 1
ATOM 2328 C CA . ALA A 1 313 ? 22.933 -2.595 18.648 1.00 46.84 313 ALA A CA 1
ATOM 2329 C C . ALA A 1 313 ? 22.259 -3.406 19.784 1.00 46.84 313 ALA A C 1
ATOM 2331 O O . ALA A 1 313 ? 22.787 -3.530 20.885 1.00 46.84 313 ALA A O 1
ATOM 2332 N N . ALA A 1 314 ? 21.069 -3.959 19.545 1.00 52.97 314 ALA A N 1
ATOM 2333 C CA . ALA A 1 314 ? 20.530 -5.037 20.350 1.00 52.97 314 ALA A CA 1
ATOM 2334 C C . ALA A 1 314 ? 21.190 -6.315 19.837 1.00 52.97 314 ALA A C 1
ATOM 2336 O O . ALA A 1 314 ? 20.724 -6.952 18.893 1.00 52.97 314 ALA A O 1
ATOM 2337 N N . THR A 1 315 ? 22.332 -6.646 20.431 1.00 57.28 315 THR A N 1
ATOM 2338 C CA . THR A 1 315 ? 22.996 -7.924 20.208 1.00 57.28 315 THR A CA 1
ATOM 2339 C C . THR A 1 315 ? 21.961 -9.039 20.404 1.00 57.28 315 THR A C 1
ATOM 2341 O O . THR A 1 315 ? 21.195 -9.030 21.367 1.00 57.28 315 THR A O 1
ATOM 2344 N N . VAL A 1 316 ? 21.902 -9.997 19.476 1.00 61.03 316 VAL A N 1
ATOM 2345 C CA . VAL A 1 316 ? 21.074 -11.217 19.568 1.00 61.03 316 VAL A CA 1
ATOM 2346 C C . VAL A 1 316 ? 21.043 -11.836 20.987 1.00 61.03 316 VAL A C 1
ATOM 2348 O O . VAL A 1 316 ? 19.955 -12.226 21.424 1.00 61.03 316 VAL A O 1
ATOM 2351 N N . PRO A 1 317 ? 22.149 -11.867 21.771 1.00 69.81 317 PRO A N 1
ATOM 2352 C CA . PRO A 1 317 ? 22.094 -12.292 23.173 1.00 69.81 317 PRO A CA 1
ATOM 2353 C C . PRO A 1 317 ? 21.163 -11.453 24.066 1.00 69.81 317 PRO A C 1
ATOM 2355 O O . PRO A 1 317 ? 20.492 -12.021 24.924 1.00 69.81 317 PRO A O 1
ATOM 2358 N N . GLY A 1 318 ? 21.050 -10.138 23.864 1.00 70.62 318 GLY A N 1
ATOM 2359 C CA . GLY A 1 318 ? 20.161 -9.267 24.641 1.00 70.62 318 GLY A CA 1
ATOM 2360 C C . GLY A 1 318 ? 18.674 -9.552 24.410 1.00 70.62 318 GLY A C 1
ATOM 2361 O O . GLY A 1 318 ? 17.886 -9.569 25.358 1.00 70.62 318 GLY A O 1
ATOM 2362 N N . PHE A 1 319 ? 18.284 -9.859 23.169 1.00 71.56 319 PHE A N 1
ATOM 2363 C CA . PHE A 1 319 ? 16.906 -10.254 22.860 1.00 71.56 319 PHE A CA 1
ATOM 2364 C C . PHE A 1 319 ? 16.551 -11.622 23.467 1.00 71.56 319 PHE A C 1
ATOM 2366 O O . PHE A 1 319 ? 15.469 -11.794 24.035 1.00 71.56 319 PHE A O 1
ATOM 2373 N N . MET A 1 320 ? 17.486 -12.577 23.416 1.00 81.19 320 MET A N 1
ATOM 2374 C CA . MET A 1 320 ? 17.314 -13.891 24.045 1.00 81.19 320 MET A CA 1
ATOM 2375 C C . MET A 1 320 ? 17.232 -13.790 25.573 1.00 81.19 320 MET A C 1
ATOM 2377 O O . MET A 1 320 ? 16.388 -14.449 26.185 1.00 81.19 320 MET A O 1
ATOM 2381 N N . LEU A 1 321 ? 18.030 -12.912 26.190 1.00 86.00 321 LEU A N 1
ATOM 2382 C CA . LEU A 1 321 ? 17.976 -12.647 27.629 1.00 86.00 321 LEU A CA 1
ATOM 2383 C C . LEU A 1 321 ? 16.614 -12.063 28.041 1.00 86.00 321 LEU A C 1
ATOM 2385 O O . LEU A 1 321 ? 16.011 -12.524 29.009 1.00 86.00 321 LEU A O 1
ATOM 2389 N N . MET A 1 322 ? 16.084 -11.105 27.274 1.00 82.06 322 MET A N 1
ATOM 2390 C CA . MET A 1 322 ? 14.758 -10.530 27.522 1.00 82.06 322 MET A CA 1
ATOM 2391 C C . MET A 1 322 ? 13.642 -11.574 27.408 1.00 82.06 322 MET A C 1
ATOM 2393 O O . MET A 1 322 ? 12.773 -11.645 28.280 1.00 82.06 322 MET A O 1
ATOM 2397 N N . CYS A 1 323 ? 13.681 -12.438 26.390 1.00 80.62 323 CYS A N 1
ATOM 2398 C CA . CYS A 1 323 ? 12.704 -13.521 26.252 1.00 80.62 323 CYS A CA 1
ATOM 2399 C C . CYS A 1 323 ? 12.777 -14.515 27.423 1.00 80.62 323 CYS A C 1
ATOM 2401 O O . CYS A 1 323 ? 11.738 -14.940 27.938 1.00 80.62 323 CYS A O 1
ATOM 2403 N N . ALA A 1 324 ? 13.982 -14.842 27.898 1.00 87.50 324 ALA A N 1
ATOM 2404 C CA . ALA A 1 324 ? 14.177 -15.713 29.055 1.00 87.50 324 ALA A CA 1
ATOM 2405 C C . ALA A 1 324 ? 13.648 -15.086 30.361 1.00 87.50 324 ALA A C 1
ATOM 2407 O O . ALA A 1 324 ? 13.014 -15.774 31.169 1.00 87.50 324 ALA A O 1
ATOM 2408 N N . LEU A 1 325 ? 13.834 -13.777 30.561 1.00 91.50 325 LEU A N 1
ATOM 2409 C CA . LEU A 1 325 ? 13.312 -13.050 31.725 1.00 91.50 325 LEU A CA 1
ATOM 2410 C C . LEU A 1 325 ? 11.777 -12.986 31.732 1.00 91.50 325 LEU A C 1
ATOM 2412 O O . LEU A 1 325 ? 11.142 -13.241 32.756 1.00 91.50 325 LEU A O 1
ATOM 2416 N N . VAL A 1 326 ? 11.157 -12.722 30.580 1.00 89.06 326 VAL A N 1
ATOM 2417 C CA . VAL A 1 326 ? 9.689 -12.714 30.466 1.00 89.06 326 VAL A CA 1
ATOM 2418 C C . VAL A 1 326 ? 9.113 -14.121 30.669 1.00 89.06 326 VAL A C 1
ATOM 2420 O O . VAL A 1 326 ? 8.137 -14.293 31.405 1.00 89.06 326 VAL A O 1
ATOM 2423 N N . GLY A 1 327 ? 9.744 -15.148 30.088 1.00 92.19 327 GLY A N 1
ATOM 2424 C CA . GLY A 1 327 ? 9.331 -16.544 30.261 1.00 92.19 327 GLY A CA 1
ATOM 2425 C C . GLY A 1 327 ? 9.433 -17.028 31.712 1.00 92.19 327 GLY A C 1
ATOM 2426 O O . GLY A 1 327 ? 8.520 -17.682 32.224 1.00 92.19 327 GLY A O 1
ATOM 2427 N N . SER A 1 328 ? 10.507 -16.661 32.412 1.00 91.25 328 SER A N 1
ATOM 2428 C CA . SER A 1 328 ? 10.711 -17.027 33.820 1.00 91.25 328 SER A CA 1
ATOM 2429 C C . SER A 1 328 ? 9.725 -16.328 34.763 1.00 91.25 328 SER A C 1
ATOM 2431 O O . SER A 1 328 ? 9.188 -16.979 35.663 1.00 91.25 328 SER A O 1
ATOM 2433 N N . MET A 1 329 ? 9.388 -15.058 34.514 1.00 92.94 329 MET A N 1
ATOM 2434 C CA . MET A 1 329 ? 8.332 -14.352 35.253 1.00 92.94 329 MET A CA 1
ATOM 2435 C C . MET A 1 329 ? 6.957 -15.006 35.071 1.00 92.94 329 MET A C 1
ATOM 2437 O O . MET A 1 329 ? 6.238 -15.219 36.050 1.00 92.94 329 MET A O 1
ATOM 2441 N N . ALA A 1 330 ? 6.603 -15.403 33.845 1.00 91.25 330 ALA A N 1
ATOM 2442 C CA . ALA A 1 330 ? 5.346 -16.103 33.581 1.00 91.25 330 ALA A CA 1
ATOM 2443 C C . ALA A 1 330 ? 5.265 -17.446 34.334 1.00 91.25 330 ALA A C 1
ATOM 2445 O O . ALA A 1 330 ? 4.247 -17.753 34.962 1.00 91.25 330 ALA A O 1
ATOM 2446 N N . LEU A 1 331 ? 6.355 -18.221 34.355 1.00 92.75 331 LEU A N 1
ATOM 2447 C CA . LEU A 1 331 ? 6.436 -19.474 35.118 1.00 92.75 331 LEU A CA 1
ATOM 2448 C C . LEU A 1 331 ? 6.324 -19.255 36.635 1.00 92.75 331 LEU A C 1
ATOM 2450 O O . LEU A 1 331 ? 5.702 -20.063 37.331 1.00 92.75 331 LEU A O 1
ATOM 2454 N N . LEU A 1 332 ? 6.882 -18.160 37.156 1.00 93.94 332 LEU A N 1
ATOM 2455 C CA . LEU A 1 332 ? 6.750 -17.771 38.562 1.00 93.94 332 LEU A CA 1
ATOM 2456 C C . LEU A 1 332 ? 5.292 -17.484 38.933 1.00 93.94 332 LEU A C 1
ATOM 2458 O O . LEU A 1 332 ? 4.808 -17.992 39.947 1.00 93.94 332 LEU A O 1
ATOM 2462 N N . VAL A 1 333 ? 4.567 -16.753 38.082 1.00 92.88 333 VAL A N 1
ATOM 2463 C CA . VAL A 1 333 ? 3.134 -16.473 38.271 1.00 92.88 333 VAL A CA 1
ATOM 2464 C C . VAL A 1 333 ? 2.317 -17.769 38.270 1.00 92.88 333 VAL A C 1
ATOM 2466 O O . VAL A 1 333 ? 1.473 -17.967 39.148 1.00 92.88 333 VAL A O 1
ATOM 2469 N N . VAL A 1 334 ? 2.602 -18.698 37.351 1.00 93.06 334 VAL A N 1
ATOM 2470 C CA . VAL A 1 334 ? 1.931 -20.009 37.304 1.00 93.06 334 VAL A CA 1
ATOM 2471 C C . VAL A 1 334 ? 2.210 -20.825 38.571 1.00 93.06 334 VAL A C 1
ATOM 2473 O O . VAL A 1 334 ? 1.280 -21.373 39.167 1.00 93.06 334 VAL A O 1
ATOM 2476 N N . ARG A 1 335 ? 3.462 -20.867 39.048 1.00 91.56 335 ARG A N 1
ATOM 2477 C CA . ARG A 1 335 ? 3.828 -21.583 40.284 1.00 91.56 335 ARG A CA 1
ATOM 2478 C C . ARG A 1 335 ? 3.194 -20.972 41.532 1.00 91.56 335 ARG A C 1
ATOM 2480 O O . ARG A 1 335 ? 2.756 -21.713 42.412 1.00 91.56 335 ARG A O 1
ATOM 2487 N N . LEU A 1 336 ? 3.115 -19.645 41.616 1.00 90.88 336 LEU A N 1
ATOM 2488 C CA . LEU A 1 336 ? 2.439 -18.955 42.717 1.00 90.88 336 LEU A CA 1
ATOM 2489 C C . LEU A 1 336 ? 0.943 -19.270 42.728 1.00 90.88 336 LEU A C 1
ATOM 2491 O O . LEU A 1 336 ? 0.395 -19.593 43.783 1.00 90.88 336 LEU A O 1
ATOM 2495 N N . ARG A 1 337 ? 0.301 -19.274 41.555 1.00 90.75 337 ARG A N 1
ATOM 2496 C CA . ARG A 1 337 ? -1.114 -19.633 41.422 1.00 90.75 337 ARG A CA 1
ATOM 2497 C C . ARG A 1 337 ? -1.371 -21.092 41.803 1.00 90.75 337 ARG A C 1
ATOM 2499 O O . ARG A 1 337 ? -2.304 -21.360 42.552 1.00 90.75 337 ARG A O 1
ATOM 2506 N N . ALA A 1 338 ? -0.505 -22.017 41.388 1.00 89.69 338 ALA A N 1
ATOM 2507 C CA . ALA A 1 338 ? -0.590 -23.425 41.779 1.00 89.69 338 ALA A CA 1
ATOM 2508 C C . ALA A 1 338 ? -0.427 -23.628 43.300 1.00 89.69 338 ALA A C 1
ATOM 2510 O O . ALA A 1 338 ? -1.148 -24.423 43.902 1.00 89.69 338 ALA A O 1
ATOM 2511 N N . ARG A 1 339 ? 0.476 -22.881 43.952 1.00 90.44 339 ARG A N 1
ATOM 2512 C CA . ARG A 1 339 ? 0.624 -22.908 45.420 1.00 90.44 339 ARG A CA 1
ATOM 2513 C C . ARG A 1 339 ? -0.597 -22.340 46.141 1.00 90.44 339 ARG A C 1
ATOM 2515 O O . ARG A 1 339 ? -0.969 -22.871 47.184 1.00 90.44 339 ARG A O 1
ATOM 2522 N N . GLN A 1 340 ? -1.215 -21.286 45.606 1.00 87.44 340 GLN A N 1
ATOM 2523 C CA . GLN A 1 340 ? -2.445 -20.741 46.182 1.00 87.44 340 GLN A CA 1
ATOM 2524 C C . GLN A 1 340 ? -3.618 -21.717 46.064 1.00 87.44 340 GLN A C 1
ATOM 2526 O O . GLN A 1 340 ? -4.345 -21.880 47.038 1.00 87.44 340 GLN A O 1
ATOM 2531 N N . LEU A 1 341 ? -3.754 -22.419 44.935 1.00 88.06 341 LEU A N 1
ATOM 2532 C CA . LEU A 1 341 ? -4.787 -23.447 44.764 1.00 88.06 341 LEU A CA 1
ATOM 2533 C C . LEU A 1 341 ? -4.608 -24.609 45.752 1.00 88.06 341 LEU A C 1
ATOM 2535 O O . LEU A 1 341 ? -5.559 -24.958 46.444 1.00 88.06 341 LEU A O 1
ATOM 2539 N N . ARG A 1 342 ? -3.372 -25.097 45.951 1.00 88.50 342 ARG A N 1
ATOM 2540 C CA . ARG A 1 342 ? -3.090 -26.124 46.974 1.00 88.50 342 ARG A CA 1
ATOM 2541 C C . ARG A 1 342 ? -3.436 -25.679 48.397 1.00 88.50 342 ARG A C 1
ATOM 2543 O O . ARG A 1 342 ? -3.901 -26.492 49.184 1.00 88.50 342 ARG A O 1
ATOM 2550 N N . ARG A 1 343 ? -3.221 -24.403 48.747 1.00 84.38 343 ARG A N 1
ATOM 2551 C CA . ARG A 1 343 ? -3.611 -23.870 50.070 1.00 84.38 343 ARG A CA 1
ATOM 2552 C C . ARG A 1 343 ? -5.126 -23.765 50.252 1.00 84.38 343 ARG A C 1
ATOM 2554 O O . ARG A 1 343 ? -5.580 -23.735 51.387 1.00 84.38 343 ARG A O 1
ATOM 2561 N N . LEU A 1 344 ? -5.882 -23.693 49.160 1.00 85.00 344 LEU A N 1
ATOM 2562 C CA . LEU A 1 344 ? -7.343 -23.633 49.171 1.00 85.00 344 LEU A CA 1
ATOM 2563 C C . LEU A 1 344 ? -8.000 -25.022 49.099 1.00 85.00 344 LEU A C 1
ATOM 2565 O O . LEU A 1 344 ? -9.224 -25.092 49.090 1.00 85.00 344 LEU A O 1
ATOM 2569 N N . GLY A 1 345 ? -7.215 -26.108 49.063 1.00 81.31 345 GLY A N 1
ATOM 2570 C CA . GLY A 1 345 ? -7.737 -27.476 48.977 1.00 81.31 345 GLY A CA 1
ATOM 2571 C C . GLY A 1 345 ? -8.424 -27.801 47.644 1.00 81.31 345 GLY A C 1
ATOM 2572 O O . GLY A 1 345 ? -9.268 -28.692 47.613 1.00 81.31 345 GLY A O 1
ATOM 2573 N N . LEU A 1 346 ? -8.089 -27.057 46.581 1.00 59.75 346 LEU A N 1
ATOM 2574 C CA . LEU A 1 346 ? -8.600 -27.227 45.215 1.00 59.75 346 LEU A CA 1
ATOM 2575 C C . LEU A 1 346 ? -7.685 -28.088 44.345 1.00 59.75 346 LEU A C 1
ATOM 2577 O O . LEU A 1 346 ? -6.442 -27.959 44.483 1.00 59.75 346 LEU A O 1
#

Sequence (346 aa):
MSPAGFLDNLPSRGTLVAVQAGAAFSAPPSVYIADHDTAPQQVVRNDPTNILIRTLQNKRSKEEAKRKQAKAADKGKRPAEDAEGSRPAKRPAAGSGDGAGSSGAGPSGAGVPDPSQSSYTKLSLQPRTIKELQTVLKAWNLTVSGKKDDLIQRVLDHQRDARAHLKVSHSAAHGNKHARPLLPAAMLLRLLVLLLAFQTCAGAKDKQRVKEAAEESVAVESEQAEEGQQEAEPVAELWLYCNTTSKCQPCGALRGLNEHCRSLGGYAMAQCVVAQQESWSGTADFSRAVSQDEELQAGSTLTQHNGCTPQSAATVPGFMLMCALVGSMALLVVRLRARQLRRLGL

pLDDT: mean 70.67, std 21.2, range [32.53, 97.62]